Protein AF-W2R2U7-F1 (afdb_monomer_lite)

Organism: Phytophthora nicotianae (strain INRA-310) (NCBI:txid761204)

Structure (mmCIF, N/CA/C/O backbone):
data_AF-W2R2U7-F1
#
_entry.id   AF-W2R2U7-F1
#
loop_
_atom_site.group_PDB
_atom_site.id
_atom_site.type_symbol
_atom_site.label_atom_id
_atom_site.label_alt_id
_atom_site.label_comp_id
_atom_site.label_asym_id
_atom_site.label_entity_id
_atom_site.label_seq_id
_atom_site.pdbx_PDB_ins_code
_atom_site.Cartn_x
_atom_site.Cartn_y
_atom_site.Cartn_z
_atom_site.occupancy
_atom_site.B_iso_or_equiv
_atom_site.auth_seq_id
_atom_site.auth_comp_id
_atom_site.auth_asym_id
_atom_site.auth_atom_id
_atom_site.pdbx_PDB_model_num
ATOM 1 N N . MET A 1 1 ? 2.931 7.858 22.229 1.00 74.19 1 MET A N 1
ATOM 2 C CA . MET A 1 1 ? 1.650 8.012 21.496 1.00 74.19 1 MET A CA 1
ATOM 3 C C . MET A 1 1 ? 0.537 8.216 22.507 1.00 74.19 1 MET A C 1
ATOM 5 O O . MET A 1 1 ? 0.573 7.556 23.534 1.00 74.19 1 MET A O 1
ATOM 9 N N . GLU A 1 2 ? -0.429 9.085 22.225 1.00 79.50 2 GLU A N 1
ATOM 10 C CA . GLU A 1 2 ? -1.639 9.250 23.042 1.00 79.50 2 GLU A CA 1
ATOM 11 C C . GLU A 1 2 ? -2.864 8.769 22.262 1.00 79.50 2 GLU A C 1
ATOM 13 O O . GLU A 1 2 ? -3.040 9.105 21.084 1.00 79.50 2 GLU A O 1
ATOM 18 N N . LEU A 1 3 ? -3.678 7.954 22.927 1.00 80.38 3 LEU A N 1
ATOM 19 C CA . LEU A 1 3 ? -4.969 7.455 22.470 1.00 80.38 3 LEU A CA 1
ATOM 20 C C . LEU A 1 3 ? -6.058 8.127 23.297 1.00 80.38 3 LEU A C 1
ATOM 22 O O . LEU A 1 3 ? -6.222 7.825 24.476 1.00 80.38 3 LEU A O 1
ATOM 26 N N . LEU A 1 4 ? -6.820 9.005 22.660 1.00 82.56 4 LEU A N 1
ATOM 27 C CA . LEU A 1 4 ? -7.992 9.637 23.237 1.00 82.56 4 LEU A CA 1
ATOM 28 C C . LEU A 1 4 ? -9.232 8.831 22.841 1.00 82.56 4 LEU A C 1
ATOM 30 O O . LEU A 1 4 ? -9.598 8.784 21.666 1.00 82.56 4 LEU A O 1
ATOM 34 N N . LEU A 1 5 ? -9.882 8.199 23.815 1.00 82.50 5 LEU A N 1
ATOM 35 C CA . LEU A 1 5 ? -11.218 7.640 23.633 1.00 82.50 5 LEU A CA 1
ATOM 36 C C . LEU A 1 5 ? -12.225 8.751 23.933 1.00 82.50 5 LEU A C 1
ATOM 38 O O . LEU A 1 5 ? -12.281 9.247 25.055 1.00 82.50 5 LEU A O 1
ATOM 42 N N . GLU A 1 6 ? -12.987 9.173 22.927 1.00 82.38 6 GLU A N 1
ATOM 43 C CA . GLU A 1 6 ? -13.818 10.379 23.018 1.00 82.38 6 GLU A CA 1
ATOM 44 C C . GLU A 1 6 ? -15.208 10.073 23.579 1.00 82.38 6 GLU A C 1
ATOM 46 O O . GLU A 1 6 ? -15.639 10.646 24.577 1.00 82.38 6 GLU A O 1
ATOM 51 N N . LYS A 1 7 ? -15.925 9.161 22.919 1.00 83.88 7 LYS A N 1
ATOM 52 C CA . LYS A 1 7 ? -17.319 8.836 23.225 1.00 83.88 7 LYS A CA 1
ATOM 53 C C . LYS A 1 7 ? -17.619 7.391 22.850 1.00 83.88 7 LYS A C 1
ATOM 55 O O . LYS A 1 7 ? -17.045 6.869 21.896 1.00 83.88 7 LYS A O 1
ATOM 60 N N . ALA A 1 8 ? -18.551 6.777 23.572 1.00 82.50 8 ALA A N 1
ATOM 61 C CA . ALA A 1 8 ? -19.131 5.493 23.211 1.00 82.50 8 ALA A CA 1
ATOM 62 C C . ALA A 1 8 ? -20.626 5.616 22.892 1.00 82.50 8 ALA A C 1
ATOM 64 O O . ALA A 1 8 ? -21.354 6.375 23.532 1.00 82.50 8 ALA A O 1
ATOM 65 N N . GLU A 1 9 ? -21.078 4.843 21.913 1.00 82.25 9 GLU A N 1
ATOM 66 C CA . GLU A 1 9 ? -22.479 4.575 21.616 1.00 82.25 9 GLU A CA 1
ATOM 67 C C . GLU A 1 9 ? -22.762 3.104 21.927 1.00 82.25 9 GLU A C 1
ATOM 69 O O . GLU A 1 9 ? -22.050 2.209 21.467 1.00 82.25 9 GLU A O 1
ATOM 74 N N . VAL A 1 10 ? -23.794 2.860 22.733 1.00 79.50 10 VAL A N 1
ATOM 75 C CA . VAL A 1 10 ? -24.221 1.515 23.133 1.00 79.50 10 VAL A CA 1
ATOM 76 C C . VAL A 1 10 ? -25.551 1.216 22.450 1.00 79.50 10 VAL A C 1
ATOM 78 O O . VAL A 1 10 ? -26.534 1.932 22.632 1.00 79.50 10 VAL A O 1
ATOM 81 N N . LEU A 1 11 ? -25.568 0.162 21.642 1.00 79.81 11 LEU A N 1
ATOM 82 C CA . LEU A 1 11 ? -26.710 -0.304 20.868 1.00 79.81 11 LEU A CA 1
ATOM 83 C C . LEU A 1 11 ? -27.154 -1.666 21.399 1.00 79.81 11 LEU A C 1
ATOM 85 O O . LEU A 1 11 ? -26.471 -2.672 21.225 1.00 79.81 11 LEU A O 1
ATOM 89 N N . TRP A 1 12 ? -28.325 -1.705 22.025 1.00 76.12 12 TRP A N 1
ATOM 90 C CA . TRP A 1 12 ? -28.928 -2.937 22.526 1.00 76.12 12 TRP A CA 1
ATOM 91 C C . TRP A 1 12 ? -29.770 -3.593 21.426 1.00 76.12 12 TRP A C 1
ATOM 93 O O . TRP A 1 12 ? -30.814 -3.070 21.037 1.00 76.12 12 TRP A O 1
ATOM 103 N N . LEU A 1 13 ? -29.319 -4.739 20.916 1.00 72.62 13 LEU A N 1
ATOM 104 C CA . LEU A 1 13 ? -30.022 -5.541 19.918 1.00 72.62 13 LEU A CA 1
ATOM 105 C C . LEU A 1 13 ? -30.714 -6.719 20.620 1.00 72.62 13 LEU A C 1
ATOM 107 O O . LEU A 1 13 ? -30.086 -7.550 21.274 1.00 72.62 13 LEU A O 1
ATOM 111 N N . ALA A 1 14 ? -32.040 -6.789 20.507 1.00 69.88 14 ALA A N 1
ATOM 112 C CA . ALA A 1 14 ? -32.833 -7.845 21.130 1.00 69.88 14 ALA A CA 1
ATOM 113 C C . ALA A 1 14 ? -32.915 -9.103 20.250 1.00 69.88 14 ALA A C 1
ATOM 115 O O . ALA A 1 14 ? -33.129 -9.006 19.040 1.00 69.88 14 ALA A O 1
ATOM 116 N N . LYS A 1 15 ? -32.907 -10.285 20.880 1.00 61.03 15 LYS A N 1
ATOM 117 C CA . LYS A 1 15 ? -33.461 -11.524 20.309 1.00 61.03 15 LYS A CA 1
ATOM 118 C C . LYS A 1 15 ? -34.289 -12.271 21.360 1.00 61.03 15 LYS A C 1
ATOM 120 O O . LYS A 1 15 ? -33.727 -12.990 22.183 1.00 61.03 15 LYS A O 1
ATOM 125 N N . PRO A 1 16 ? -35.629 -12.164 21.349 1.00 55.69 16 PRO A N 1
ATOM 126 C CA . PRO A 1 16 ? -36.446 -13.038 22.178 1.00 55.69 16 PRO A CA 1
ATOM 127 C C . PRO A 1 16 ? -36.417 -14.468 21.614 1.00 55.69 16 PRO A C 1
ATOM 129 O O . PRO A 1 16 ? -36.764 -14.701 20.460 1.00 55.69 16 PRO A O 1
ATOM 132 N N . SER A 1 17 ? -36.024 -15.439 22.442 1.00 52.62 17 SER A N 1
ATOM 133 C CA . SER A 1 17 ? -36.019 -16.873 22.093 1.00 52.62 17 SER A CA 1
ATOM 134 C C . SER A 1 17 ? -37.434 -17.480 22.033 1.00 52.62 17 SER A C 1
ATOM 136 O O . SER A 1 17 ? -37.681 -18.433 21.296 1.00 52.62 17 SER A O 1
ATOM 138 N N . LYS A 1 18 ? -38.407 -16.909 22.757 1.00 55.09 18 LYS A N 1
ATOM 139 C CA . LYS A 1 18 ? -39.813 -17.352 22.770 1.00 55.09 18 LYS A CA 1
ATOM 140 C C . LYS A 1 18 ? -40.759 -16.159 22.904 1.00 55.09 18 LYS A C 1
ATOM 142 O O . LYS A 1 18 ? -40.370 -15.125 23.442 1.00 55.09 18 LYS A O 1
ATOM 147 N N . LYS A 1 19 ? -42.012 -16.322 22.449 1.00 48.59 19 LYS A N 1
ATOM 148 C CA . LYS A 1 19 ? -43.117 -15.383 22.718 1.00 48.59 19 LYS A CA 1
ATOM 149 C C . LYS A 1 19 ? -43.266 -15.216 24.235 1.00 48.59 19 LYS A C 1
ATOM 151 O O . LYS A 1 19 ? -43.798 -16.104 24.894 1.00 48.59 19 LYS A O 1
ATOM 156 N N . GLN A 1 20 ? -42.765 -14.111 24.778 1.00 55.59 20 GLN A N 1
ATOM 157 C CA . GLN A 1 20 ? -42.991 -13.720 26.168 1.00 55.59 20 GLN A CA 1
ATOM 158 C C . GLN A 1 20 ? -44.230 -12.818 26.249 1.00 55.59 20 GLN A C 1
ATOM 160 O O . GLN A 1 20 ? -44.492 -12.034 25.340 1.00 55.59 20 GLN A O 1
ATOM 165 N N . VAL A 1 21 ? -44.999 -12.958 27.333 1.00 54.81 21 VAL A N 1
ATOM 166 C CA . VAL A 1 21 ? -46.254 -12.219 27.597 1.00 54.81 21 VAL A CA 1
ATOM 167 C C . VAL A 1 21 ? -45.994 -10.732 27.885 1.00 54.81 21 VAL A C 1
ATOM 169 O O . VAL A 1 21 ? -46.868 -9.896 27.682 1.00 54.81 21 VAL A O 1
ATOM 172 N N . VAL A 1 22 ? -44.772 -10.393 28.303 1.00 57.53 22 VAL A N 1
ATOM 173 C CA . VAL A 1 22 ? -44.305 -9.028 28.558 1.00 57.53 22 VAL A CA 1
ATOM 174 C C . VAL A 1 22 ? -42.977 -8.864 27.829 1.00 57.53 22 VAL A C 1
ATOM 176 O O . VAL A 1 22 ? -42.078 -9.676 28.022 1.00 57.53 22 VAL A O 1
ATOM 179 N N . THR A 1 23 ? -42.842 -7.845 26.979 1.00 57.09 23 THR A N 1
ATOM 180 C CA . THR A 1 23 ? -41.550 -7.498 26.369 1.00 57.09 23 THR A CA 1
ATOM 181 C C . THR A 1 23 ? -40.601 -7.009 27.466 1.00 57.09 23 THR A C 1
ATOM 183 O O . THR A 1 23 ? -40.870 -5.954 28.050 1.00 57.09 23 THR A O 1
ATOM 186 N N . PRO A 1 24 ? -39.512 -7.736 27.771 1.00 60.25 24 PRO A N 1
ATOM 187 C CA . PRO A 1 24 ? -38.535 -7.292 28.754 1.00 60.25 24 PRO A CA 1
ATOM 188 C C . PRO A 1 24 ? -37.910 -5.975 28.278 1.00 60.25 24 PRO A C 1
ATOM 190 O O . PRO A 1 24 ? -37.538 -5.834 27.110 1.00 60.25 24 PRO A O 1
ATOM 193 N N . ARG A 1 25 ? -37.834 -4.984 29.171 1.00 63.31 25 ARG A N 1
ATOM 194 C CA . ARG A 1 25 ? -37.207 -3.692 28.869 1.00 63.31 25 ARG A CA 1
ATOM 195 C C . ARG A 1 25 ? -35.698 -3.903 28.753 1.00 63.31 25 ARG A C 1
ATOM 197 O O . ARG A 1 25 ? -35.116 -4.547 29.623 1.00 63.31 25 ARG A O 1
ATOM 204 N N . ALA A 1 26 ? -35.089 -3.369 27.696 1.00 63.06 26 ALA A N 1
ATOM 205 C CA . ALA A 1 26 ? -33.636 -3.364 27.561 1.00 63.06 26 ALA A CA 1
ATOM 206 C C . ALA A 1 26 ? -32.999 -2.638 28.764 1.00 63.06 26 ALA A C 1
ATOM 208 O O . ALA A 1 26 ? -33.586 -1.649 29.229 1.00 63.06 26 ALA A O 1
ATOM 209 N N . PRO A 1 27 ? -31.843 -3.103 29.267 1.00 67.50 27 PRO A N 1
ATOM 210 C CA . PRO A 1 27 ? -31.082 -2.367 30.276 1.00 67.50 27 PRO A CA 1
ATOM 211 C C . PRO A 1 27 ? -30.720 -0.966 29.762 1.00 67.50 27 PRO A C 1
ATOM 213 O O . PRO A 1 27 ? -30.500 -0.764 28.566 1.00 67.50 27 PRO A O 1
ATOM 216 N N . GLN A 1 28 ? -30.684 0.017 30.664 1.00 70.31 28 GLN A N 1
ATOM 217 C CA . GLN A 1 28 ? -30.382 1.418 30.346 1.00 70.31 28 GLN A CA 1
ATOM 218 C C . GLN A 1 28 ? -28.897 1.762 30.512 1.00 70.31 28 GLN A C 1
ATOM 220 O O . GLN A 1 28 ? -28.538 2.938 30.510 1.00 70.31 28 GLN A O 1
ATOM 225 N N . ALA A 1 29 ? -28.023 0.759 30.636 1.00 71.94 29 ALA A N 1
ATOM 226 C CA . ALA A 1 29 ? -26.583 0.968 30.707 1.00 71.94 29 ALA A CA 1
ATOM 227 C C . ALA A 1 29 ? -26.060 1.744 29.487 1.00 71.94 29 ALA A C 1
ATOM 229 O O . ALA A 1 29 ? -26.009 1.226 28.366 1.00 71.94 29 ALA A O 1
ATOM 230 N N . THR A 1 30 ? -25.639 2.984 29.734 1.00 72.75 30 THR A N 1
ATOM 231 C CA . THR A 1 30 ? -24.984 3.868 28.757 1.00 72.75 30 THR A CA 1
ATOM 232 C C . THR A 1 30 ? -23.588 4.302 29.196 1.00 72.75 30 THR A C 1
ATOM 234 O O . THR A 1 30 ? -22.888 4.950 28.420 1.00 72.75 30 THR A O 1
ATOM 237 N N . GLN A 1 31 ? -23.175 3.986 30.428 1.00 77.38 31 GLN A N 1
ATOM 238 C CA . GLN A 1 31 ? -21.889 4.415 30.965 1.00 77.38 31 GLN A CA 1
ATOM 239 C C . GLN A 1 31 ? -20.820 3.353 30.702 1.00 77.38 31 GLN A C 1
ATOM 241 O O . GLN A 1 31 ? -20.969 2.193 31.083 1.00 77.38 31 GLN A O 1
ATOM 246 N N . LEU A 1 32 ? -19.740 3.767 30.036 1.00 81.44 32 LEU A N 1
ATOM 247 C CA . LEU A 1 32 ? -18.589 2.923 29.733 1.00 81.44 32 LEU A CA 1
ATOM 248 C C . LEU A 1 32 ? -17.361 3.461 30.462 1.00 81.44 32 LEU A C 1
ATOM 250 O O . LEU A 1 32 ? -16.991 4.625 30.291 1.00 81.44 32 LEU A O 1
ATOM 254 N N . THR A 1 33 ? -16.723 2.591 31.232 1.00 82.75 33 THR A N 1
ATOM 255 C CA . THR A 1 33 ? -15.540 2.914 32.026 1.00 82.75 33 THR A CA 1
ATOM 256 C C . THR A 1 33 ? -14.358 2.095 31.525 1.00 82.75 33 THR A C 1
ATOM 258 O O . THR A 1 33 ? -14.482 0.888 31.303 1.00 82.75 33 THR A O 1
ATOM 261 N N . VAL A 1 34 ? -13.211 2.743 31.323 1.00 82.00 34 VAL A N 1
ATOM 262 C CA . VAL A 1 34 ? -12.016 2.113 30.750 1.00 82.00 34 VAL A CA 1
ATOM 263 C C . VAL A 1 34 ? -10.957 1.936 31.830 1.00 82.00 34 VAL A C 1
ATOM 265 O O . VAL A 1 34 ? -10.587 2.888 32.515 1.00 82.00 34 VAL A O 1
ATOM 268 N N . LEU A 1 35 ? -10.457 0.710 31.959 1.00 82.69 35 LEU A N 1
ATOM 269 C CA . LEU A 1 35 ? -9.334 0.353 32.817 1.00 82.69 35 LEU A CA 1
ATOM 270 C C . LEU A 1 35 ? -8.101 0.115 31.942 1.00 82.69 35 LEU A C 1
ATOM 272 O O . LEU A 1 35 ? -8.071 -0.866 31.183 1.00 82.69 35 LEU A O 1
ATOM 276 N N . PRO A 1 36 ? -7.110 1.021 31.994 1.00 73.94 36 PRO A N 1
ATOM 277 C CA . PRO A 1 36 ? -5.893 0.871 31.222 1.00 73.94 36 PRO A CA 1
ATOM 278 C C . PRO A 1 36 ? -4.980 -0.218 31.819 1.00 73.94 36 PRO A C 1
ATOM 280 O O . PRO A 1 36 ? -5.098 -0.545 33.001 1.00 73.94 36 PRO A O 1
ATOM 283 N N . PRO A 1 37 ? -4.033 -0.758 31.030 1.00 64.00 37 PRO A N 1
ATOM 284 C CA . PRO A 1 37 ? -3.240 -1.934 31.409 1.00 64.00 37 PRO A CA 1
ATOM 285 C C . PRO A 1 37 ? -2.394 -1.757 32.679 1.00 64.00 37 PRO A C 1
ATOM 287 O O . PRO A 1 37 ? -2.082 -2.723 33.361 1.00 64.00 37 PRO A O 1
ATOM 290 N N . TYR A 1 38 ? -2.021 -0.516 32.993 1.00 63.09 38 TYR A N 1
ATOM 291 C CA . TYR A 1 38 ? -1.152 -0.142 34.114 1.00 63.09 38 TYR A CA 1
ATOM 292 C C . TYR A 1 38 ? -1.915 0.176 35.413 1.00 63.09 38 TYR A C 1
ATOM 294 O O . TYR A 1 38 ? -1.292 0.460 36.434 1.00 63.09 38 TYR A O 1
ATOM 302 N N . ALA A 1 39 ? -3.252 0.121 35.408 1.00 58.31 39 ALA A N 1
ATOM 303 C CA . ALA A 1 39 ? -4.090 0.441 36.566 1.00 58.31 39 ALA A CA 1
ATOM 304 C C . ALA A 1 39 ? -4.296 -0.750 37.528 1.00 58.31 39 ALA A C 1
ATOM 306 O O . ALA A 1 39 ? -5.343 -0.866 38.156 1.00 58.31 39 ALA A O 1
ATOM 307 N N . GLU A 1 40 ? -3.304 -1.632 37.697 1.00 48.47 40 GLU A N 1
ATOM 308 C CA . GLU A 1 40 ? -3.406 -2.851 38.529 1.00 48.47 40 GLU A CA 1
ATOM 309 C C . GLU A 1 40 ? -3.647 -2.599 40.040 1.00 48.47 40 GLU A C 1
ATOM 311 O O . GLU A 1 40 ? -3.734 -3.552 40.810 1.00 48.47 40 GLU A O 1
ATOM 316 N N . LYS A 1 41 ? -3.765 -1.344 40.506 1.00 46.34 41 LYS A N 1
ATOM 317 C CA . LYS A 1 41 ? -3.958 -1.020 41.937 1.00 46.34 41 LYS A CA 1
ATOM 318 C C . LYS A 1 41 ? -5.119 -0.083 42.279 1.00 46.34 41 LYS A C 1
ATOM 320 O O . LYS A 1 41 ? -5.329 0.171 43.462 1.00 46.34 41 LYS A O 1
ATOM 325 N N . GLN A 1 42 ? -5.880 0.408 41.306 1.00 49.34 42 GLN A N 1
ATOM 326 C CA . GLN A 1 42 ? -7.083 1.202 41.570 1.00 49.34 42 GLN A CA 1
ATOM 327 C C . GLN A 1 42 ? -8.218 0.633 40.720 1.00 49.34 42 GLN A C 1
ATOM 329 O O . GLN A 1 42 ? -8.186 0.720 39.499 1.00 49.34 42 GLN A O 1
ATOM 334 N N . ASP A 1 43 ? -9.227 0.047 41.365 1.00 54.47 43 ASP A N 1
ATOM 335 C CA . ASP A 1 43 ? -10.458 -0.440 40.715 1.00 54.47 43 ASP A CA 1
ATOM 336 C C . ASP A 1 43 ? -11.312 0.703 40.108 1.00 54.47 43 ASP A C 1
ATOM 338 O O . ASP A 1 43 ? -12.380 0.466 39.535 1.00 54.47 43 ASP A O 1
ATOM 342 N N . GLU A 1 44 ? -10.828 1.945 40.206 1.00 62.44 44 GLU A N 1
ATOM 343 C CA . GLU A 1 44 ? -11.392 3.153 39.615 1.00 62.44 44 GLU A CA 1
ATOM 344 C C . GLU A 1 44 ? -11.030 3.237 38.125 1.00 62.44 44 GLU A C 1
ATOM 346 O O . GLU A 1 44 ? -9.964 3.703 37.726 1.00 62.44 44 GLU A O 1
ATOM 351 N N . GLY A 1 45 ? -11.933 2.760 37.266 1.00 67.62 45 GLY A N 1
ATOM 352 C CA . GLY A 1 45 ? -11.838 3.027 35.832 1.00 67.62 45 GLY A CA 1
ATOM 353 C C . GLY A 1 45 ? -12.128 4.500 35.515 1.00 67.62 45 GLY A C 1
ATOM 354 O O . GLY A 1 45 ? -12.919 5.148 36.200 1.00 67.62 45 GLY A O 1
ATOM 355 N N . ALA A 1 46 ? -11.570 5.013 34.416 1.00 78.75 46 ALA A N 1
ATOM 356 C CA . ALA A 1 46 ? -11.874 6.362 33.937 1.00 78.75 46 ALA A CA 1
ATOM 357 C C . ALA A 1 46 ? -13.131 6.363 33.038 1.00 78.75 46 ALA A C 1
ATOM 359 O O . ALA A 1 46 ? -13.200 5.554 32.101 1.00 78.75 46 ALA A O 1
ATOM 360 N N . PRO A 1 47 ? -14.123 7.247 33.274 1.00 81.69 47 PRO A N 1
ATOM 361 C CA . PRO A 1 47 ? -15.228 7.442 32.340 1.00 81.69 47 PRO A CA 1
ATOM 362 C C . PRO A 1 47 ? -14.728 8.097 31.046 1.00 81.69 47 PRO A C 1
ATOM 364 O O . PRO A 1 47 ? -13.692 8.760 31.026 1.00 81.69 47 PRO A O 1
ATOM 367 N N . LEU A 1 48 ? -15.476 7.929 29.957 1.00 79.56 48 LEU A N 1
ATOM 368 C CA . LEU A 1 48 ? -15.190 8.634 28.707 1.00 79.56 48 LEU A CA 1
ATOM 369 C C . LEU A 1 48 ? -15.568 10.127 28.810 1.00 79.56 48 LEU A C 1
ATOM 371 O O . LEU A 1 48 ? -16.638 10.430 29.346 1.00 79.56 48 LEU A O 1
ATOM 375 N N . PRO A 1 49 ? -14.756 11.056 28.266 1.00 83.50 49 PRO A N 1
ATOM 376 C CA . PRO A 1 49 ? -13.527 10.820 27.504 1.00 83.50 49 PRO A CA 1
ATOM 377 C C . PRO A 1 49 ? -12.314 10.483 28.389 1.00 83.50 49 PRO A C 1
ATOM 379 O O . PRO A 1 49 ? -12.116 11.097 29.435 1.00 83.50 49 PRO A O 1
ATOM 382 N N . CYS A 1 50 ? -11.455 9.561 27.941 1.00 81.44 50 CYS A N 1
ATOM 383 C CA . CYS A 1 50 ? -10.223 9.201 28.655 1.00 81.44 50 CYS A CA 1
ATOM 384 C C . CYS A 1 50 ? -9.008 9.106 27.718 1.00 81.44 50 CYS A C 1
ATOM 386 O O . CYS A 1 50 ? -9.141 8.811 26.528 1.00 81.44 50 CYS A O 1
ATOM 388 N N . ASN A 1 51 ? -7.816 9.385 28.255 1.00 81.94 51 ASN A N 1
ATOM 389 C CA . ASN A 1 51 ? -6.557 9.366 27.509 1.00 81.94 51 ASN A CA 1
ATOM 390 C C . ASN A 1 51 ? -5.656 8.225 27.998 1.00 81.94 51 ASN A C 1
ATOM 392 O O . ASN A 1 51 ? -5.456 8.051 29.199 1.00 81.94 51 ASN A O 1
ATOM 396 N N . ILE A 1 52 ? -5.100 7.473 27.057 1.00 79.94 52 ILE A N 1
ATOM 397 C CA . ILE A 1 52 ? -4.169 6.372 27.284 1.00 79.94 52 ILE A CA 1
ATOM 398 C C . ILE A 1 52 ? -2.826 6.767 26.661 1.00 79.94 52 ILE A C 1
ATOM 400 O O . ILE A 1 52 ? -2.704 6.883 25.438 1.00 79.94 52 ILE A O 1
ATOM 404 N N . SER A 1 53 ? -1.807 6.975 27.497 1.00 72.94 53 SER A N 1
ATOM 405 C CA . SER A 1 53 ? -0.452 7.306 27.053 1.00 72.94 53 SER A CA 1
ATOM 406 C C . SER A 1 53 ? 0.404 6.045 26.892 1.00 72.94 53 SER A C 1
ATOM 408 O O . SER A 1 53 ? 0.412 5.141 27.724 1.00 72.94 53 SER A O 1
ATOM 410 N N . ILE A 1 54 ? 1.131 5.961 25.781 1.00 71.25 54 ILE A N 1
ATOM 411 C CA . ILE A 1 54 ? 2.064 4.870 25.479 1.00 71.25 54 ILE A CA 1
ATOM 412 C C . ILE A 1 54 ? 3.462 5.477 25.340 1.00 71.25 54 ILE A C 1
ATOM 414 O O . ILE A 1 54 ? 3.707 6.226 24.383 1.00 71.25 54 ILE A O 1
ATOM 418 N N . SER A 1 55 ? 4.354 5.172 26.290 1.00 61.22 55 SER A N 1
ATOM 419 C CA . SER A 1 55 ? 5.755 5.619 26.278 1.00 61.22 55 SER A CA 1
ATOM 420 C C . SER A 1 55 ? 6.583 4.856 25.236 1.00 61.22 55 SER A C 1
ATOM 422 O O . SER A 1 55 ? 6.323 3.690 24.938 1.00 61.22 55 SER A O 1
ATOM 424 N N . ALA A 1 56 ? 7.592 5.520 24.663 1.00 56.66 56 ALA A N 1
ATOM 425 C CA . ALA A 1 56 ? 8.489 4.941 23.660 1.00 56.66 56 ALA A CA 1
ATOM 426 C C . ALA A 1 56 ? 9.494 3.935 24.257 1.00 56.66 56 ALA A C 1
ATOM 428 O O . ALA A 1 56 ? 9.931 3.015 23.567 1.00 56.66 56 ALA A O 1
ATOM 429 N N . GLU A 1 57 ? 9.833 4.084 25.539 1.00 53.06 57 GLU A N 1
ATOM 430 C CA . GLU A 1 57 ? 10.843 3.279 26.245 1.00 53.06 57 GLU A CA 1
ATOM 431 C C . GLU A 1 57 ? 10.356 1.852 26.556 1.00 53.06 57 GLU A C 1
ATOM 433 O O . GLU A 1 57 ? 11.150 0.920 26.657 1.00 53.06 57 GLU A O 1
ATOM 438 N N . GLU A 1 58 ? 9.041 1.642 26.628 1.00 53.47 58 GLU A N 1
ATOM 439 C CA . GLU A 1 58 ? 8.434 0.344 26.951 1.00 53.47 58 GLU A CA 1
ATOM 440 C C . GLU A 1 58 ? 8.223 -0.552 25.716 1.00 53.47 58 GLU A C 1
ATOM 442 O O . GLU A 1 58 ? 7.965 -1.748 25.854 1.00 53.47 58 GLU A O 1
ATOM 447 N N . LEU A 1 59 ? 8.403 -0.016 24.500 1.00 49.53 59 LEU A N 1
ATOM 448 C CA . LEU A 1 59 ? 8.326 -0.771 23.240 1.00 49.53 59 LEU A CA 1
ATOM 449 C C . LEU A 1 59 ? 9.607 -1.548 22.885 1.00 49.53 59 LEU A C 1
ATOM 451 O O . LEU A 1 59 ? 9.595 -2.322 21.928 1.00 49.53 59 LEU A O 1
ATOM 455 N N . THR A 1 60 ? 10.707 -1.354 23.619 1.00 45.44 60 THR A N 1
ATOM 456 C CA . THR A 1 60 ? 12.041 -1.869 23.248 1.00 45.44 60 THR A CA 1
ATOM 457 C C . THR A 1 60 ? 12.585 -2.955 24.180 1.00 45.44 60 THR A C 1
ATOM 459 O O . THR A 1 60 ? 13.650 -3.521 23.910 1.00 45.44 60 THR A O 1
ATOM 462 N N . THR A 1 61 ? 11.881 -3.311 25.261 1.00 44.28 61 THR A N 1
ATOM 463 C CA . THR A 1 61 ? 12.401 -4.308 26.210 1.00 44.28 61 THR A CA 1
ATOM 464 C C . THR A 1 61 ? 12.239 -5.735 25.679 1.00 44.28 61 THR A C 1
ATOM 466 O O . THR A 1 61 ? 11.160 -6.316 25.681 1.00 44.28 61 THR A O 1
ATOM 469 N N . LYS A 1 62 ? 13.369 -6.329 25.269 1.00 46.06 62 LYS A N 1
ATOM 470 C CA . LYS A 1 62 ? 13.541 -7.690 24.715 1.00 46.06 62 LYS A CA 1
ATOM 471 C C . LYS A 1 62 ? 12.953 -8.862 25.534 1.00 46.06 62 LYS A C 1
ATOM 473 O O . LYS A 1 62 ? 13.081 -9.992 25.087 1.00 46.06 62 LYS A O 1
ATOM 478 N N . ASN A 1 63 ? 12.338 -8.630 26.697 1.00 48.47 63 ASN A N 1
ATOM 479 C CA . ASN A 1 63 ? 11.842 -9.681 27.600 1.00 48.47 63 ASN A CA 1
ATOM 480 C C . ASN A 1 63 ? 10.517 -9.355 28.328 1.00 48.47 63 ASN A C 1
ATOM 482 O O . ASN A 1 63 ? 10.136 -10.091 29.235 1.00 48.47 63 ASN A O 1
ATOM 486 N N . LYS A 1 64 ? 9.789 -8.289 27.962 1.00 51.38 64 LYS A N 1
ATOM 487 C CA . LYS A 1 64 ? 8.447 -8.006 28.505 1.00 51.38 64 LYS A CA 1
ATOM 488 C C . LYS A 1 64 ? 7.435 -7.950 27.363 1.00 51.38 64 LYS A C 1
ATOM 490 O O . LYS A 1 64 ? 7.742 -7.448 26.287 1.00 51.38 64 LYS A O 1
ATOM 495 N N . VAL A 1 65 ? 6.248 -8.515 27.587 1.00 57.84 65 VAL A N 1
ATOM 496 C CA . VAL A 1 65 ? 5.120 -8.477 26.643 1.00 57.84 65 VAL A CA 1
ATOM 497 C C . VAL A 1 65 ? 4.913 -7.029 26.199 1.00 57.84 65 VAL A C 1
ATOM 499 O O . VAL A 1 65 ? 4.792 -6.150 27.052 1.00 57.84 65 VAL A O 1
ATOM 502 N N . SER A 1 66 ? 4.915 -6.779 24.884 1.00 64.06 66 SER A N 1
ATOM 503 C CA . SER A 1 66 ? 4.693 -5.441 24.327 1.00 64.06 66 SER A CA 1
ATOM 504 C C . SER A 1 66 ? 3.434 -4.828 24.945 1.00 64.06 66 SER A C 1
ATOM 506 O O . SER A 1 66 ? 2.412 -5.507 25.024 1.00 64.06 66 SER A O 1
ATOM 508 N N . LEU A 1 67 ? 3.464 -3.551 25.346 1.00 67.31 67 LEU A N 1
ATOM 509 C CA . LEU A 1 67 ? 2.271 -2.851 25.858 1.00 67.31 67 LEU A CA 1
ATOM 510 C C . LEU A 1 67 ? 1.071 -2.953 24.908 1.00 67.31 67 LEU A C 1
ATOM 512 O O . LEU A 1 67 ? -0.077 -2.983 25.335 1.00 67.31 67 LEU A O 1
ATOM 516 N N . LEU A 1 68 ? 1.341 -3.046 23.606 1.00 69.56 68 LEU A N 1
ATOM 517 C CA . LEU A 1 68 ? 0.332 -3.225 22.566 1.00 69.56 68 LEU A CA 1
ATOM 518 C C . LEU A 1 68 ? -0.411 -4.566 22.667 1.00 69.56 68 LEU A C 1
ATOM 520 O O . LEU A 1 68 ? -1.562 -4.668 22.238 1.00 69.56 68 LEU A O 1
ATOM 524 N N . ASP A 1 69 ? 0.235 -5.583 23.229 1.00 74.69 69 ASP A N 1
ATOM 525 C CA . ASP A 1 69 ? -0.329 -6.915 23.428 1.00 74.69 69 ASP A CA 1
ATOM 526 C C . ASP A 1 69 ? -0.998 -7.081 24.805 1.00 74.69 69 ASP A C 1
ATOM 528 O O . ASP A 1 69 ? -1.590 -8.131 25.064 1.00 74.69 69 ASP A O 1
ATOM 532 N N . GLN A 1 70 ? -0.962 -6.055 25.663 1.00 78.50 70 GLN A N 1
ATOM 533 C CA . GLN A 1 70 ? -1.706 -6.030 26.923 1.00 78.50 70 GLN A CA 1
ATOM 534 C C . GLN A 1 70 ? -3.187 -5.707 26.695 1.00 78.50 70 GLN A C 1
ATOM 536 O O . GLN A 1 70 ? -3.561 -5.067 25.708 1.00 78.50 70 GLN A O 1
ATOM 541 N N . TYR A 1 71 ? -4.041 -6.161 27.614 1.00 82.38 71 TYR A N 1
ATOM 542 C CA . TYR A 1 71 ? -5.487 -5.984 27.518 1.00 82.38 71 TYR A CA 1
ATOM 543 C C . TYR A 1 71 ? -5.951 -4.696 28.206 1.00 82.38 71 TYR A C 1
ATOM 545 O O . TYR A 1 71 ? -5.583 -4.409 29.340 1.00 82.38 71 TYR A O 1
ATOM 553 N N . VAL A 1 72 ? -6.806 -3.951 27.514 1.00 84.50 72 VAL A N 1
ATOM 554 C CA . VAL A 1 72 ? -7.631 -2.864 28.038 1.00 84.50 72 VAL A CA 1
ATOM 555 C C . VAL A 1 72 ? -8.996 -3.440 28.377 1.00 84.50 72 VAL A C 1
ATOM 557 O O . VAL A 1 72 ? -9.596 -4.140 27.553 1.00 84.50 72 VAL A O 1
ATOM 560 N N . THR A 1 73 ? -9.490 -3.138 29.575 1.00 86.31 73 THR A N 1
ATOM 561 C CA . THR A 1 73 ? -10.782 -3.641 30.048 1.00 86.31 73 THR A CA 1
ATOM 562 C C . THR A 1 73 ? -11.832 -2.535 30.010 1.00 86.31 73 THR A C 1
ATOM 564 O O . THR A 1 73 ? -11.632 -1.451 30.548 1.00 86.31 73 THR A O 1
ATOM 567 N N . PHE A 1 74 ? -12.966 -2.820 29.382 1.00 86.50 74 PHE A N 1
ATOM 568 C CA . PHE A 1 74 ? -14.132 -1.958 29.262 1.00 86.50 74 PHE A CA 1
ATOM 569 C C . PHE A 1 74 ? -15.238 -2.502 30.171 1.00 86.50 74 PHE A C 1
ATOM 571 O O . PHE A 1 74 ? -15.733 -3.608 29.948 1.00 86.50 74 PHE A O 1
ATOM 578 N N . LYS A 1 75 ? -15.612 -1.737 31.198 1.00 86.12 75 LYS A N 1
ATOM 579 C CA . LYS A 1 75 ? -16.726 -2.041 32.107 1.00 86.12 75 LYS A CA 1
ATOM 580 C C . LYS A 1 75 ? -17.956 -1.243 31.656 1.00 86.12 75 LYS A C 1
ATOM 582 O O . LYS A 1 75 ? -17.884 -0.022 31.534 1.00 86.12 75 LYS A O 1
ATOM 587 N N . LEU A 1 76 ? -19.060 -1.931 31.381 1.00 85.25 76 LEU A N 1
ATOM 588 C CA . LEU A 1 76 ? -20.359 -1.342 31.050 1.00 85.25 76 LEU A CA 1
ATOM 589 C C . LEU A 1 76 ? -21.221 -1.303 32.315 1.00 85.25 76 LEU A C 1
ATOM 591 O O . LEU A 1 76 ? -21.442 -2.347 32.932 1.00 85.25 76 LEU A O 1
ATOM 595 N N . LEU A 1 77 ? -21.696 -0.116 32.682 1.00 83.00 77 LEU A N 1
ATOM 596 C CA . LEU A 1 77 ? -22.400 0.141 33.939 1.00 83.00 77 LEU A CA 1
ATOM 597 C C . LEU A 1 77 ? -23.833 0.647 33.699 1.00 83.00 77 LEU A C 1
ATOM 599 O O . LEU A 1 77 ? -24.074 1.469 32.808 1.00 83.00 77 LEU A O 1
ATOM 603 N N . GLU A 1 78 ? -24.770 0.182 34.529 1.00 81.94 78 GLU A N 1
ATOM 604 C CA . GLU A 1 78 ? -26.120 0.738 34.706 1.00 81.94 78 GLU A CA 1
ATOM 605 C C . GLU A 1 78 ? -26.185 1.393 36.094 1.00 81.94 78 GLU A C 1
ATOM 607 O O . GLU A 1 78 ? -26.426 0.733 37.101 1.00 81.94 78 GLU A O 1
ATOM 612 N N . GLY A 1 79 ? -25.890 2.694 36.178 1.00 79.06 79 GLY A N 1
ATOM 613 C CA . GLY A 1 79 ? -25.653 3.341 37.474 1.00 79.06 79 GLY A CA 1
ATOM 614 C C . GLY A 1 79 ? -24.357 2.826 38.108 1.00 79.06 79 GLY A C 1
ATOM 615 O O . GLY A 1 79 ? -23.293 2.973 37.513 1.00 79.06 79 GLY A O 1
ATOM 616 N N . GLU A 1 80 ? -24.442 2.209 39.291 1.00 76.00 80 GLU A N 1
ATOM 617 C CA . GLU A 1 80 ? -23.299 1.563 39.967 1.00 76.00 80 GLU A CA 1
ATOM 618 C C . GLU A 1 80 ? -23.205 0.051 39.689 1.00 76.00 80 GLU A C 1
ATOM 620 O O . GLU A 1 80 ? -22.227 -0.595 40.065 1.00 76.00 80 GLU A O 1
ATOM 625 N N . GLU A 1 81 ? -24.204 -0.532 39.017 1.00 78.38 81 GLU A N 1
ATOM 626 C CA . GLU A 1 81 ? -24.256 -1.970 38.766 1.00 78.38 81 GLU A CA 1
ATOM 627 C C . GLU A 1 81 ? -23.460 -2.343 37.507 1.00 78.38 81 GLU A C 1
ATOM 629 O O . GLU A 1 81 ? -23.640 -1.772 36.426 1.00 78.38 81 GLU A O 1
ATOM 634 N N . LEU A 1 82 ? -22.569 -3.329 37.642 1.00 81.81 82 LEU A N 1
ATOM 635 C CA . LEU A 1 82 ? -21.791 -3.863 36.530 1.00 81.81 82 LEU A CA 1
ATOM 636 C C . LEU A 1 82 ? -22.657 -4.769 35.660 1.00 81.81 82 LEU A C 1
ATOM 638 O O . LEU A 1 82 ? -23.016 -5.873 36.058 1.00 81.81 82 LEU A O 1
ATOM 642 N N . VAL A 1 83 ? -22.919 -4.323 34.435 1.00 81.69 83 VAL A N 1
ATOM 643 C CA . VAL A 1 83 ? -23.721 -5.074 33.466 1.00 81.69 83 VAL A CA 1
ATOM 644 C C . VAL A 1 83 ? -22.856 -6.038 32.664 1.00 81.69 83 VAL A C 1
ATOM 646 O O . VAL A 1 83 ? -23.244 -7.183 32.441 1.00 81.69 83 VAL A O 1
ATOM 649 N N . ALA A 1 84 ? -21.683 -5.591 32.207 1.00 83.06 84 ALA A N 1
ATOM 650 C CA . ALA A 1 84 ? -20.775 -6.445 31.451 1.00 83.06 84 ALA A CA 1
ATOM 651 C C . ALA A 1 84 ? -19.330 -5.939 31.461 1.00 83.06 84 ALA A C 1
ATOM 653 O O . ALA A 1 84 ? -19.075 -4.741 31.566 1.00 83.06 84 ALA A O 1
ATOM 654 N N . THR A 1 85 ? -18.391 -6.860 31.248 1.00 85.62 85 THR A N 1
ATOM 655 C CA . THR A 1 85 ? -16.960 -6.564 31.128 1.00 85.62 85 THR A CA 1
ATOM 656 C C . THR A 1 85 ? -16.426 -7.125 29.818 1.00 85.62 85 THR A C 1
ATOM 658 O O . THR A 1 85 ? -16.707 -8.272 29.470 1.00 85.62 85 THR A O 1
ATOM 661 N N . HIS A 1 86 ? -15.634 -6.333 29.099 1.00 86.06 86 HIS A N 1
ATOM 662 C CA . HIS A 1 86 ? -14.972 -6.748 27.866 1.00 86.06 86 HIS A CA 1
ATOM 663 C C . HIS A 1 86 ? -13.484 -6.428 27.913 1.00 86.06 86 HIS A C 1
ATOM 665 O O . HIS A 1 86 ? -13.113 -5.330 28.307 1.00 86.06 86 HIS A O 1
ATOM 671 N N . ALA A 1 87 ? -12.633 -7.348 27.466 1.00 85.81 87 ALA A N 1
ATOM 672 C CA . ALA A 1 87 ? -11.195 -7.126 27.380 1.00 85.81 87 ALA A CA 1
ATOM 673 C C . ALA A 1 87 ? -10.736 -7.204 25.921 1.00 85.81 87 ALA A C 1
ATOM 675 O O . ALA A 1 87 ? -11.035 -8.164 25.210 1.00 85.81 87 ALA A O 1
ATOM 676 N N . ARG A 1 88 ? -9.977 -6.200 25.482 1.00 84.50 88 ARG A N 1
ATOM 677 C CA . ARG A 1 88 ? -9.403 -6.099 24.133 1.00 84.50 88 ARG A CA 1
ATOM 678 C C . ARG A 1 88 ? -7.929 -5.784 24.228 1.00 84.50 88 ARG A C 1
ATOM 680 O O . ARG A 1 88 ? -7.527 -5.033 25.106 1.00 84.50 88 ARG A O 1
ATOM 687 N N . LYS A 1 89 ? -7.117 -6.306 23.313 1.00 83.94 89 LYS A N 1
ATOM 688 C CA . LYS A 1 89 ? -5.712 -5.896 23.253 1.00 83.94 89 LYS A CA 1
ATOM 689 C C . LYS A 1 89 ? -5.622 -4.421 22.880 1.00 83.94 89 LYS A C 1
ATOM 691 O O . LYS A 1 89 ? -6.356 -3.971 22.003 1.00 83.94 89 LYS A O 1
ATOM 696 N N . LEU A 1 90 ? -4.689 -3.690 23.482 1.00 77.81 90 LEU A N 1
ATOM 697 C CA . LEU A 1 90 ? -4.495 -2.267 23.207 1.00 77.81 90 LEU A CA 1
ATOM 698 C C . LEU A 1 90 ? -4.258 -2.003 21.712 1.00 77.81 90 LEU A C 1
ATOM 700 O O . LEU A 1 90 ? -4.778 -1.031 21.175 1.00 77.81 90 LEU A O 1
ATOM 704 N N . ARG A 1 91 ? -3.560 -2.906 21.012 1.00 75.88 91 ARG A N 1
ATOM 705 C CA . ARG A 1 91 ? -3.362 -2.835 19.555 1.00 75.88 91 ARG A CA 1
ATOM 706 C C . ARG A 1 91 ? -4.650 -2.846 18.729 1.00 75.88 91 ARG A C 1
ATOM 708 O O . ARG A 1 91 ? -4.670 -2.236 17.667 1.00 75.88 91 ARG A O 1
ATOM 715 N N . ASP A 1 92 ? -5.701 -3.512 19.205 1.00 79.50 92 ASP A N 1
ATOM 716 C CA . ASP A 1 92 ? -6.994 -3.583 18.512 1.00 79.50 92 ASP A CA 1
ATOM 717 C C . ASP A 1 92 ? -7.790 -2.284 18.690 1.00 79.50 92 ASP A C 1
ATOM 719 O O . ASP A 1 92 ? -8.717 -2.008 17.931 1.00 79.50 92 ASP A O 1
ATOM 723 N N . CYS A 1 93 ? -7.427 -1.485 19.696 1.00 79.38 93 CYS A N 1
ATOM 724 C CA . CYS A 1 93 ? -8.035 -0.194 19.980 1.00 79.38 93 CYS A CA 1
ATOM 725 C C . CYS A 1 93 ? -7.402 0.949 19.172 1.00 79.38 93 CYS A C 1
ATOM 727 O O . CYS A 1 93 ? -7.916 2.067 19.173 1.00 79.38 93 CYS A O 1
ATOM 729 N N . ILE A 1 94 ? -6.279 0.691 18.496 1.00 78.50 94 ILE A N 1
ATOM 730 C CA . ILE A 1 94 ? -5.552 1.694 17.724 1.00 78.50 94 ILE A CA 1
ATOM 731 C C . ILE A 1 94 ? -6.224 1.856 16.359 1.00 78.50 94 ILE A C 1
ATOM 733 O O . ILE A 1 94 ? -6.235 0.908 15.568 1.00 78.50 94 ILE A O 1
ATOM 737 N N . PRO A 1 95 ? -6.751 3.049 16.027 1.00 77.19 95 PRO A N 1
ATOM 738 C CA . PRO A 1 95 ? -7.331 3.269 14.715 1.00 77.19 95 PRO A CA 1
ATOM 739 C C . PRO A 1 95 ? -6.261 3.138 13.625 1.00 77.19 95 PRO A C 1
ATOM 741 O O . PRO A 1 95 ? -5.086 3.464 13.826 1.00 77.19 95 PRO A O 1
ATOM 744 N N . VAL A 1 96 ? -6.690 2.684 12.444 1.00 73.62 96 VAL A N 1
ATOM 745 C CA . VAL A 1 96 ? -5.828 2.596 11.253 1.00 73.62 96 VAL A CA 1
ATOM 746 C C . VAL A 1 96 ? -5.269 3.972 10.881 1.00 73.62 96 VAL A C 1
ATOM 748 O O . VAL A 1 96 ? -4.116 4.079 10.468 1.00 73.62 96 VAL A O 1
ATOM 751 N N . LEU A 1 97 ? -6.096 5.010 11.037 1.00 79.25 97 LEU A N 1
ATOM 752 C CA . LEU A 1 97 ? -5.771 6.408 10.771 1.00 79.25 97 LEU A CA 1
ATOM 753 C C . LEU A 1 97 ? -5.648 7.214 12.078 1.00 79.25 97 LEU A C 1
ATOM 755 O O . LEU A 1 97 ? -5.586 6.650 13.169 1.00 79.25 97 LEU A O 1
ATOM 759 N N . THR A 1 98 ? -5.605 8.545 11.981 1.00 78.19 98 THR A N 1
ATOM 760 C CA . THR A 1 98 ? -5.618 9.440 13.150 1.00 78.19 98 THR A CA 1
ATOM 761 C C . THR A 1 98 ? -6.912 9.331 13.952 1.00 78.19 98 THR A C 1
ATOM 763 O O . THR A 1 98 ? -6.883 9.495 15.167 1.00 78.19 98 THR A O 1
ATOM 766 N N . GLU A 1 99 ? -8.017 9.020 13.279 1.00 83.56 99 GLU A N 1
ATOM 767 C CA . GLU A 1 99 ? -9.355 8.864 13.844 1.00 83.56 99 GLU A CA 1
ATOM 768 C C . GLU A 1 99 ? -9.949 7.525 13.391 1.00 83.56 99 GLU A C 1
ATOM 770 O O . GLU A 1 99 ? -9.660 7.033 12.293 1.00 83.56 99 GLU A O 1
ATOM 775 N N . GLY A 1 100 ? -10.783 6.924 14.233 1.00 83.19 100 GLY A N 1
ATOM 776 C CA . GLY A 1 100 ? -11.497 5.699 13.906 1.00 83.19 100 GLY A CA 1
ATOM 777 C C . GLY A 1 100 ? -12.533 5.331 14.956 1.00 83.19 100 GLY A C 1
ATOM 778 O O . GLY A 1 100 ? -12.825 6.097 15.871 1.00 83.19 100 GLY A O 1
ATOM 779 N N . SER A 1 101 ? -13.102 4.140 14.804 1.00 84.12 101 SER A N 1
ATOM 780 C CA . SER A 1 101 ? -14.019 3.579 15.788 1.00 84.12 101 SER A CA 1
ATOM 781 C C . SER A 1 101 ? -13.707 2.112 16.042 1.00 84.12 101 SER A C 1
ATOM 783 O O . SER A 1 101 ? -13.303 1.380 15.137 1.00 84.12 101 SER A O 1
ATOM 785 N N . ILE A 1 102 ? -13.891 1.700 17.291 1.00 85.69 102 ILE A N 1
ATOM 786 C CA . ILE A 1 102 ? -13.834 0.308 17.719 1.00 85.69 102 ILE A CA 1
ATOM 787 C C . ILE A 1 102 ? -15.275 -0.169 17.829 1.00 85.69 102 ILE A C 1
ATOM 789 O O . ILE A 1 102 ? -16.076 0.454 18.524 1.00 85.69 102 ILE A O 1
ATOM 793 N N . HIS A 1 103 ? -15.596 -1.269 17.157 1.00 88.19 103 HIS A N 1
ATOM 794 C CA . HIS A 1 103 ? -16.905 -1.900 17.247 1.00 88.19 103 HIS A CA 1
ATOM 795 C C . HIS A 1 103 ? -16.768 -3.350 17.695 1.00 88.19 103 HIS A C 1
ATOM 797 O O . HIS A 1 103 ? -15.950 -4.104 17.160 1.00 88.19 103 HIS A O 1
ATOM 803 N N . TRP A 1 104 ? -17.597 -3.754 18.650 1.00 86.94 104 TRP A N 1
ATOM 804 C CA . TRP A 1 104 ? -17.785 -5.159 18.979 1.00 86.94 104 TRP A CA 1
ATOM 805 C C . TRP A 1 104 ? -19.224 -5.429 19.393 1.00 86.94 104 TRP A C 1
ATOM 807 O O . TRP A 1 104 ? -19.970 -4.520 19.755 1.00 86.94 104 TRP A O 1
ATOM 817 N N . THR A 1 105 ? -19.598 -6.703 19.331 1.00 85.69 105 THR A N 1
ATOM 818 C CA . THR A 1 105 ? -20.883 -7.197 19.815 1.00 85.69 105 THR A CA 1
ATOM 819 C C . THR A 1 105 ? -20.627 -8.272 20.859 1.00 85.69 105 THR A C 1
ATOM 821 O O . THR A 1 105 ? -19.744 -9.110 20.665 1.00 85.69 105 THR A O 1
ATOM 824 N N . GLN A 1 106 ? -21.369 -8.255 21.961 1.00 85.25 106 GLN A N 1
ATOM 825 C CA . GLN A 1 106 ? -21.253 -9.269 23.006 1.00 85.25 106 GLN A CA 1
ATOM 826 C C . GLN A 1 106 ? -22.624 -9.651 23.574 1.00 85.25 106 GLN A C 1
ATOM 828 O O . GLN A 1 106 ? -23.462 -8.767 23.759 1.00 85.25 106 GLN A O 1
ATOM 833 N N . PRO A 1 107 ? -22.854 -10.937 23.882 1.00 83.38 107 PRO A N 1
ATOM 834 C CA . PRO A 1 107 ? -24.064 -11.362 24.562 1.00 83.38 107 PRO A CA 1
ATOM 835 C C . PRO A 1 107 ? -23.995 -10.979 26.046 1.00 83.38 107 PRO A C 1
ATOM 837 O O . PRO A 1 107 ? -22.988 -11.213 26.714 1.00 83.38 107 PRO A O 1
ATOM 840 N N . VAL A 1 108 ? -25.077 -10.415 26.571 1.00 81.94 108 VAL A N 1
ATOM 841 C CA . VAL A 1 108 ? -25.234 -10.039 27.978 1.00 81.94 108 VAL A CA 1
ATOM 842 C C . VAL A 1 108 ? -26.527 -10.645 28.499 1.00 81.94 108 VAL A C 1
ATOM 844 O O . VAL A 1 108 ? -27.595 -10.468 27.910 1.00 81.94 108 VAL A O 1
ATOM 847 N N . LEU A 1 109 ? -26.429 -11.375 29.608 1.00 78.81 109 LEU A N 1
ATOM 848 C CA . LEU A 1 109 ? -27.590 -11.898 30.313 1.00 78.81 109 LEU A CA 1
ATOM 849 C C . LEU A 1 109 ? -28.082 -10.835 31.294 1.00 78.81 109 LEU A C 1
ATOM 851 O O . LEU A 1 109 ? -27.377 -10.488 32.236 1.00 78.81 109 LEU A O 1
ATOM 855 N N . HIS A 1 110 ? -29.292 -10.331 31.080 1.00 74.12 110 HIS A N 1
ATOM 856 C CA . HIS A 1 110 ? -29.922 -9.374 31.981 1.00 74.12 110 HIS A CA 1
ATOM 857 C C . HIS A 1 110 ? -31.371 -9.795 32.225 1.00 74.12 110 HIS A C 1
ATOM 859 O O . HIS A 1 110 ? -32.141 -9.931 31.272 1.00 74.12 110 HIS A O 1
ATOM 865 N N . LYS A 1 111 ? -31.736 -10.012 33.497 1.00 73.75 111 LYS A N 1
ATOM 866 C CA . LYS A 1 111 ? -33.081 -10.453 33.925 1.00 73.75 111 LYS A CA 1
ATOM 867 C C . LYS A 1 111 ? -33.588 -11.669 33.130 1.00 73.75 111 LYS A C 1
ATOM 869 O O . LYS A 1 111 ? -34.668 -11.628 32.549 1.00 73.75 111 LYS A O 1
ATOM 874 N N . ASP A 1 112 ? -32.764 -12.718 33.059 1.00 73.94 112 ASP A N 1
ATOM 875 C CA . ASP A 1 1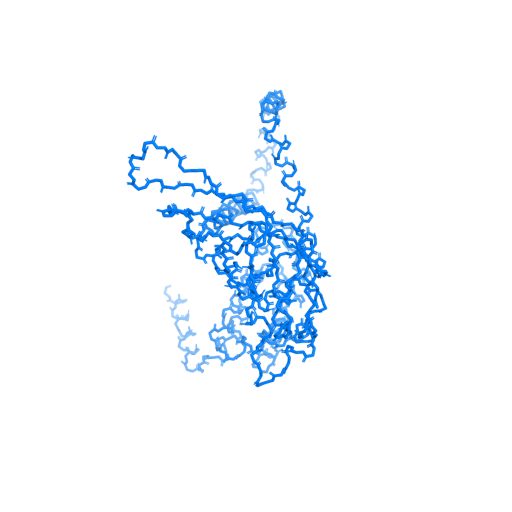12 ? -33.045 -13.994 32.370 1.00 73.94 112 ASP A CA 1
ATOM 876 C C . ASP A 1 112 ? -33.277 -13.899 30.849 1.00 73.94 112 ASP A C 1
ATOM 878 O O . ASP A 1 112 ? -33.765 -14.837 30.212 1.00 73.94 112 ASP A O 1
ATOM 882 N N . VAL A 1 113 ? -32.891 -12.776 30.235 1.00 74.31 113 VAL A N 1
ATOM 883 C CA . VAL A 1 113 ? -32.983 -12.544 28.790 1.00 74.31 113 VAL A CA 1
ATOM 884 C C . VAL A 1 113 ? -31.592 -12.259 28.240 1.00 74.31 113 VAL A C 1
ATOM 886 O O . VAL A 1 113 ? -30.834 -11.466 28.799 1.00 74.31 113 VAL A O 1
ATOM 889 N N . LEU A 1 114 ? -31.255 -12.920 27.133 1.00 78.56 114 LEU A N 1
ATOM 890 C CA . LEU A 1 114 ? -30.019 -12.679 26.396 1.00 78.56 114 LEU A CA 1
ATOM 891 C C . LEU A 1 114 ? -30.194 -11.485 25.457 1.00 78.56 114 LEU A C 1
ATOM 893 O O . LEU A 1 114 ? -31.089 -11.473 24.609 1.00 78.56 114 LEU A O 1
ATOM 897 N N . TRP A 1 115 ? -29.307 -10.510 25.602 1.00 79.06 115 TRP A N 1
ATOM 898 C CA . TRP A 1 115 ? -29.220 -9.324 24.761 1.00 79.06 115 TRP A CA 1
ATOM 899 C C . TRP A 1 115 ? -27.900 -9.325 24.004 1.00 79.06 115 TRP A C 1
ATOM 901 O O . TRP A 1 115 ? -26.859 -9.571 24.604 1.00 79.06 115 TRP A O 1
ATOM 911 N N . ASP A 1 116 ? -27.926 -9.006 22.712 1.00 82.38 116 ASP A N 1
ATOM 912 C CA . ASP A 1 116 ? -26.707 -8.744 21.952 1.00 82.38 116 ASP A CA 1
ATOM 913 C C . ASP A 1 116 ? -26.402 -7.246 22.044 1.00 82.38 116 ASP A C 1
ATOM 915 O O . ASP A 1 116 ? -27.177 -6.405 21.590 1.00 82.38 116 ASP A O 1
ATOM 919 N N . VAL A 1 117 ? -25.279 -6.886 22.655 1.00 82.25 117 VAL A N 1
ATOM 920 C CA . VAL A 1 117 ? -24.895 -5.487 22.878 1.00 82.25 117 VAL A CA 1
ATOM 921 C C . VAL A 1 117 ? -23.822 -5.105 21.887 1.00 82.25 117 VAL A C 1
ATOM 923 O O . VAL A 1 117 ? -22.713 -5.627 21.953 1.00 82.25 117 VAL A O 1
ATOM 926 N N . GLY A 1 118 ? -24.148 -4.198 20.973 1.00 85.19 118 GLY A N 1
ATOM 927 C CA . GLY A 1 118 ? -23.186 -3.533 20.107 1.00 85.19 118 GLY A CA 1
ATOM 928 C C . GLY A 1 118 ? -22.607 -2.312 20.810 1.00 85.19 118 GLY A C 1
ATOM 929 O O . GLY A 1 118 ? -23.353 -1.426 21.211 1.00 85.19 118 GLY A O 1
ATOM 930 N N . ILE A 1 119 ? -21.289 -2.234 20.947 1.00 84.81 119 ILE A N 1
ATOM 931 C CA . ILE A 1 119 ? -20.616 -1.057 21.504 1.00 84.81 119 ILE A CA 1
ATOM 932 C C . ILE A 1 119 ? -19.752 -0.447 20.406 1.00 84.81 119 ILE A C 1
ATOM 934 O O . ILE A 1 119 ? -19.008 -1.156 19.727 1.00 84.81 119 ILE A O 1
ATOM 938 N N . HIS A 1 120 ? -19.883 0.863 20.213 1.00 87.12 120 HIS A N 1
ATOM 939 C CA . HIS A 1 120 ? -19.102 1.661 19.275 1.00 87.12 120 HIS A CA 1
ATOM 940 C C . HIS A 1 120 ? -18.341 2.728 20.050 1.00 87.12 120 HIS A C 1
ATOM 942 O O . HIS A 1 120 ? -18.959 3.603 20.640 1.00 87.12 120 HIS A O 1
ATOM 948 N N . VAL A 1 121 ? -17.012 2.684 20.048 1.00 85.12 121 VAL A N 1
ATOM 949 C CA . VAL A 1 121 ? -16.177 3.679 20.734 1.00 85.12 121 VAL A CA 1
ATOM 950 C C . VAL A 1 121 ? -15.404 4.484 19.702 1.00 85.12 121 VAL A C 1
ATOM 952 O O . VAL A 1 121 ? -14.673 3.906 18.900 1.00 85.12 121 VAL A O 1
ATOM 955 N N . TYR A 1 122 ? -15.556 5.806 19.718 1.00 85.50 122 TYR A N 1
ATOM 956 C CA . TYR A 1 122 ? -14.797 6.723 18.871 1.00 85.50 122 TYR A CA 1
ATOM 957 C C . TYR A 1 122 ? -13.420 6.977 19.478 1.00 85.50 122 TYR A C 1
ATOM 959 O O . TYR A 1 122 ? -13.298 7.287 20.667 1.00 85.50 122 TYR A O 1
ATOM 967 N N . VAL A 1 123 ? -12.384 6.828 18.654 1.00 86.25 123 VAL A N 1
ATOM 968 C CA . VAL A 1 123 ? -10.988 6.901 19.085 1.00 86.25 123 VAL A CA 1
ATOM 969 C C . VAL A 1 123 ? -10.212 7.852 18.198 1.00 86.25 123 VAL A C 1
ATOM 971 O O . VAL A 1 123 ? -10.268 7.773 16.968 1.00 86.25 123 VAL A O 1
ATOM 974 N N . LYS A 1 124 ? -9.419 8.700 18.841 1.00 86.38 124 LYS A N 1
ATOM 975 C CA . LYS A 1 124 ? -8.508 9.641 18.209 1.00 86.38 124 LYS A CA 1
ATOM 976 C C . LYS A 1 124 ? -7.093 9.426 18.718 1.00 86.38 124 LYS A C 1
ATOM 978 O O . LYS A 1 124 ? -6.871 9.076 19.871 1.00 86.38 124 LYS A O 1
ATOM 983 N N . THR A 1 125 ? -6.113 9.628 17.848 1.00 83.31 125 THR A N 1
ATOM 984 C CA . THR A 1 125 ? -4.694 9.541 18.203 1.00 83.31 125 THR A CA 1
ATOM 985 C C . THR A 1 125 ? -3.975 10.832 17.867 1.00 83.31 125 THR A C 1
ATOM 987 O O . THR A 1 125 ? -4.287 11.484 16.872 1.00 83.31 125 THR A O 1
ATOM 990 N N . ASN A 1 126 ? -2.966 11.179 18.664 1.00 80.19 126 ASN A N 1
ATOM 991 C CA . ASN A 1 126 ? -2.132 12.366 18.447 1.00 80.19 126 ASN A CA 1
ATOM 992 C C . ASN A 1 126 ? -1.032 12.170 17.379 1.00 80.19 126 ASN A C 1
ATOM 994 O O . ASN A 1 126 ? -0.086 12.954 17.293 1.00 80.19 126 ASN A O 1
ATOM 998 N N . ARG A 1 127 ? -1.133 11.107 16.571 1.00 77.94 127 ARG A N 1
ATOM 999 C CA . ARG A 1 127 ? -0.135 10.750 15.559 1.00 77.94 127 ARG A CA 1
ATOM 1000 C C . ARG A 1 127 ? -0.164 11.720 14.386 1.00 77.94 127 ARG A C 1
ATOM 1002 O O . ARG A 1 127 ? -1.229 12.137 13.936 1.00 77.94 127 ARG A O 1
ATOM 1009 N N . ARG A 1 128 ? 1.018 12.026 13.849 1.00 80.19 128 ARG A N 1
ATOM 1010 C CA . ARG A 1 128 ? 1.171 12.885 12.670 1.00 80.19 128 ARG A CA 1
ATOM 1011 C C . ARG A 1 128 ? 1.322 12.018 11.418 1.00 80.19 128 ARG A C 1
ATOM 1013 O O . ARG A 1 128 ? 2.289 11.260 11.337 1.00 80.19 128 ARG A O 1
ATOM 1020 N N . PRO A 1 129 ? 0.365 12.049 10.472 1.00 81.81 129 PRO A N 1
ATOM 1021 C CA . PRO A 1 129 ? 0.496 11.309 9.223 1.00 81.81 129 PRO A CA 1
ATOM 1022 C C . PRO A 1 129 ? 1.600 11.925 8.366 1.00 81.81 129 PRO A C 1
ATOM 1024 O O . PRO A 1 129 ? 1.700 13.148 8.267 1.00 81.81 129 PRO A O 1
ATOM 1027 N N . ARG A 1 130 ? 2.388 11.076 7.701 1.00 82.19 130 ARG A N 1
ATOM 1028 C CA . ARG A 1 130 ? 3.396 11.532 6.734 1.00 82.19 130 ARG A CA 1
ATOM 1029 C C . ARG A 1 130 ? 2.738 12.296 5.587 1.00 82.19 130 ARG A C 1
ATOM 1031 O O . ARG A 1 130 ? 1.593 12.020 5.218 1.00 82.19 130 ARG A O 1
ATOM 1038 N N . ALA A 1 131 ? 3.503 13.182 4.950 1.00 79.44 131 ALA A N 1
ATOM 1039 C CA . ALA A 1 131 ? 3.028 14.027 3.850 1.00 79.44 131 ALA A CA 1
ATOM 1040 C C . ALA A 1 131 ? 2.325 13.250 2.717 1.00 79.44 131 ALA A C 1
ATOM 1042 O O . ALA A 1 131 ? 1.358 13.733 2.137 1.00 79.44 131 ALA A O 1
ATOM 1043 N N . LEU A 1 132 ? 2.772 12.034 2.392 1.00 75.19 132 LEU A N 1
ATOM 1044 C CA . LEU A 1 132 ? 2.141 11.220 1.346 1.00 75.19 132 LEU A CA 1
ATOM 1045 C C . LEU A 1 132 ? 0.733 10.761 1.764 1.00 75.19 132 LEU A C 1
ATOM 1047 O O . LEU A 1 132 ? -0.215 10.847 0.984 1.00 75.19 132 LEU A O 1
ATOM 1051 N N . VAL A 1 133 ? 0.573 10.337 3.021 1.00 80.31 133 VAL A N 1
ATOM 1052 C CA . VAL A 1 133 ? -0.713 9.891 3.575 1.00 80.31 133 VAL A CA 1
ATOM 1053 C C . VAL A 1 133 ? -1.682 11.062 3.700 1.00 80.31 133 VAL A C 1
ATOM 1055 O O . VAL A 1 133 ? -2.852 10.921 3.348 1.00 80.31 133 VAL A O 1
ATOM 1058 N N . SER A 1 134 ? -1.209 12.232 4.140 1.00 78.25 134 SER A N 1
ATOM 1059 C CA . SER A 1 134 ? -2.054 13.426 4.229 1.00 78.25 134 SER A CA 1
ATOM 1060 C C . SER A 1 134 ? -2.563 13.871 2.853 1.00 78.25 134 SER A C 1
ATOM 1062 O O . SER A 1 134 ? -3.759 14.129 2.707 1.00 78.25 134 SER A O 1
ATOM 1064 N N . HIS A 1 135 ? -1.712 13.854 1.820 1.00 80.38 135 HIS A N 1
ATOM 1065 C CA . HIS A 1 135 ? -2.134 14.117 0.440 1.00 80.38 135 HIS A CA 1
ATOM 1066 C C . HIS A 1 135 ? -3.135 13.077 -0.072 1.00 80.38 135 HIS A C 1
ATOM 1068 O O . HIS A 1 135 ? -4.152 13.446 -0.658 1.00 80.38 135 HIS A O 1
ATOM 1074 N N . ALA A 1 136 ? -2.898 11.785 0.170 1.00 74.31 136 ALA A N 1
ATOM 1075 C CA . ALA A 1 136 ? -3.816 10.728 -0.251 1.00 74.31 136 ALA A CA 1
ATOM 1076 C C . ALA A 1 136 ? -5.201 10.871 0.406 1.00 74.31 136 ALA A C 1
ATOM 1078 O O . ALA A 1 136 ? -6.227 10.691 -0.254 1.00 74.31 136 ALA A O 1
ATOM 1079 N N . LEU A 1 137 ? -5.249 11.242 1.689 1.00 76.00 137 LEU A N 1
ATOM 1080 C CA . LEU A 1 137 ? -6.498 11.522 2.399 1.00 76.00 137 LEU A CA 1
ATOM 1081 C C . LEU A 1 137 ? -7.204 12.765 1.845 1.00 76.00 137 LEU A C 1
ATOM 1083 O O . LEU A 1 137 ? -8.416 12.722 1.632 1.00 76.00 137 LEU A O 1
ATOM 1087 N N . ALA A 1 138 ? -6.464 13.840 1.554 1.00 78.75 138 ALA A N 1
ATOM 1088 C CA . ALA A 1 138 ? -7.016 15.040 0.928 1.00 78.75 138 ALA A CA 1
ATOM 1089 C C . ALA A 1 138 ? -7.617 14.731 -0.455 1.00 78.75 138 ALA A C 1
ATOM 1091 O O . ALA A 1 138 ? -8.751 15.122 -0.735 1.00 78.75 138 ALA A O 1
ATOM 1092 N N . LEU A 1 139 ? -6.911 13.949 -1.279 1.00 72.62 139 LEU A N 1
ATOM 1093 C CA . LEU A 1 139 ? -7.390 13.487 -2.583 1.00 72.62 139 LEU A CA 1
ATOM 1094 C C . LEU A 1 139 ? -8.633 12.604 -2.459 1.00 72.62 139 LEU A C 1
ATOM 1096 O O . LEU A 1 139 ? -9.608 12.829 -3.171 1.00 72.62 139 LEU A O 1
ATOM 1100 N N . LYS A 1 140 ? -8.643 11.635 -1.535 1.00 77.69 140 LYS A N 1
ATOM 1101 C CA . LYS A 1 140 ? -9.813 10.781 -1.274 1.00 77.69 140 LYS A CA 1
ATOM 1102 C C . LYS A 1 140 ? -11.030 11.620 -0.883 1.00 77.69 140 LYS A C 1
ATOM 1104 O O . LYS A 1 140 ? -12.118 11.424 -1.428 1.00 77.69 140 LYS A O 1
ATOM 1109 N N . ASN A 1 141 ? -10.853 12.550 0.052 1.00 75.38 141 ASN A N 1
ATOM 1110 C CA . ASN A 1 141 ? -11.933 13.403 0.535 1.00 75.38 141 ASN A CA 1
ATOM 1111 C C . ASN A 1 141 ? -12.446 14.318 -0.587 1.00 75.38 141 ASN A C 1
ATOM 1113 O O . ASN A 1 141 ? -13.658 14.386 -0.806 1.00 75.38 141 ASN A O 1
ATOM 1117 N N . GLY A 1 142 ? -11.543 14.920 -1.366 1.00 76.00 142 GLY A N 1
ATOM 1118 C CA . GLY A 1 142 ? -11.876 15.703 -2.557 1.00 76.00 142 GLY A CA 1
ATOM 1119 C C . GLY A 1 142 ? -12.640 14.893 -3.607 1.00 76.00 142 GLY A C 1
ATOM 1120 O O . GLY A 1 142 ? -13.728 15.292 -4.017 1.00 76.00 142 GLY A O 1
ATOM 1121 N N . ALA A 1 143 ? -12.144 13.710 -3.973 1.00 69.75 143 ALA A N 1
ATOM 1122 C CA . ALA A 1 143 ? -12.792 12.815 -4.931 1.00 69.75 143 ALA A CA 1
ATOM 1123 C C . ALA A 1 143 ? -14.191 12.385 -4.467 1.00 69.75 143 ALA A C 1
ATOM 1125 O O . ALA A 1 143 ? -15.124 12.355 -5.265 1.00 69.75 143 ALA A O 1
ATOM 1126 N N . SER A 1 144 ? -14.369 12.106 -3.171 1.00 71.56 144 SER A N 1
ATOM 1127 C CA . SER A 1 144 ? -15.682 11.767 -2.607 1.00 71.56 144 SER A CA 1
ATOM 1128 C C . SER A 1 144 ? -16.676 12.935 -2.676 1.00 71.56 144 SER A C 1
ATOM 1130 O O . SER A 1 144 ? -17.862 12.721 -2.932 1.00 71.56 144 SER A O 1
ATOM 1132 N N . SER A 1 145 ? -16.192 14.171 -2.501 1.00 73.94 145 SER A N 1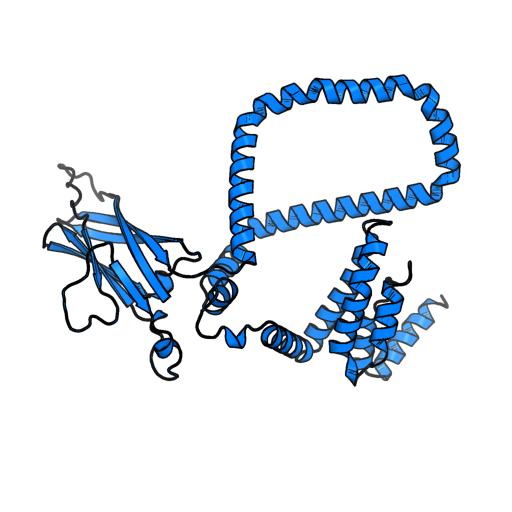
ATOM 1133 C CA . SER A 1 145 ? -16.989 15.393 -2.646 1.00 73.94 145 SER A CA 1
ATOM 1134 C C . SER A 1 145 ? -17.424 15.592 -4.099 1.00 73.94 145 SER A C 1
ATOM 1136 O O . SER A 1 145 ? -18.613 15.764 -4.376 1.00 73.94 145 SER A O 1
ATOM 1138 N N . VAL A 1 146 ? -16.484 15.451 -5.039 1.00 71.00 146 VAL A N 1
ATOM 1139 C CA . VAL A 1 146 ? -16.743 15.553 -6.483 1.00 71.00 146 VAL A CA 1
ATOM 1140 C C . VAL A 1 146 ? -17.705 14.460 -6.950 1.00 71.00 146 VAL A C 1
ATOM 1142 O O . VAL A 1 146 ? -18.673 14.751 -7.645 1.00 71.00 146 VAL A O 1
ATOM 1145 N N . ALA A 1 147 ? -17.512 13.210 -6.525 1.00 68.00 147 ALA A N 1
ATOM 1146 C CA . ALA A 1 147 ? -18.409 12.107 -6.863 1.00 68.00 147 ALA A CA 1
ATOM 1147 C C . ALA A 1 147 ? -19.839 12.356 -6.359 1.00 68.00 147 ALA A C 1
ATOM 1149 O O . ALA A 1 147 ? -20.802 12.072 -7.072 1.00 68.00 147 ALA A O 1
ATOM 1150 N N . ARG A 1 148 ? -19.993 12.936 -5.161 1.00 71.12 148 ARG A N 1
ATOM 1151 C CA . ARG A 1 148 ? -21.301 13.314 -4.609 1.00 71.12 148 ARG A CA 1
ATOM 1152 C C . ARG A 1 148 ? -21.953 14.439 -5.417 1.00 71.12 148 ARG A C 1
ATOM 1154 O O . ARG A 1 148 ? -23.138 14.343 -5.724 1.00 71.12 148 ARG A O 1
ATOM 1161 N N . GLN A 1 149 ? -21.190 15.456 -5.821 1.00 70.44 149 GLN A N 1
ATOM 1162 C CA . GLN A 1 149 ? -21.677 16.526 -6.702 1.00 70.44 149 GLN A CA 1
ATOM 1163 C C . GLN A 1 149 ? -22.077 16.002 -8.091 1.00 70.44 149 GLN A C 1
ATOM 1165 O O . GLN A 1 149 ? -23.139 16.356 -8.603 1.00 70.44 149 GLN A O 1
ATOM 1170 N N . LEU A 1 150 ? -21.282 15.107 -8.682 1.00 60.53 150 LEU A N 1
ATOM 1171 C CA . LEU A 1 150 ? -21.572 14.490 -9.980 1.00 60.53 150 LEU A CA 1
ATOM 1172 C C . LEU A 1 150 ? -22.790 13.559 -9.925 1.00 60.53 150 LEU A C 1
ATOM 1174 O O . LEU A 1 150 ? -23.604 13.567 -10.847 1.00 60.53 150 LEU A O 1
ATOM 1178 N N . ALA A 1 151 ? -22.963 12.799 -8.840 1.00 66.38 151 ALA A N 1
ATOM 1179 C CA . ALA A 1 151 ? -24.151 11.974 -8.630 1.00 66.38 151 ALA A CA 1
ATOM 1180 C C . ALA A 1 151 ? -25.433 12.823 -8.566 1.00 66.38 151 ALA A C 1
ATOM 1182 O O . ALA A 1 151 ? -26.455 12.426 -9.122 1.00 66.38 151 ALA A O 1
ATOM 1183 N N . LEU A 1 152 ? -25.360 14.018 -7.968 1.00 61.16 152 LEU A N 1
ATOM 1184 C CA . LEU A 1 152 ? -26.468 14.978 -7.921 1.00 61.16 152 LEU A CA 1
ATOM 1185 C C . LEU A 1 152 ? -26.743 15.644 -9.283 1.00 61.16 152 LEU A C 1
ATOM 1187 O O . LEU A 1 152 ? -27.884 15.990 -9.583 1.00 61.16 152 LEU A O 1
ATOM 1191 N N . HIS A 1 153 ? -25.726 15.791 -10.138 1.00 58.41 153 HIS A N 1
ATOM 1192 C CA . HIS A 1 153 ? -25.837 16.442 -11.450 1.00 58.41 153 HIS A CA 1
ATOM 1193 C C . HIS A 1 153 ? -26.058 15.496 -12.639 1.00 58.41 153 HIS A C 1
ATOM 1195 O O . HIS A 1 153 ? -26.246 15.978 -13.761 1.00 58.41 153 HIS A O 1
ATOM 1201 N N . LYS A 1 154 ? -26.095 14.174 -12.424 1.00 54.88 154 LYS A N 1
ATOM 1202 C CA . LYS A 1 154 ? -26.205 13.158 -13.488 1.00 54.88 154 LYS A CA 1
ATOM 1203 C C . LYS A 1 154 ? -27.392 13.392 -14.439 1.00 54.88 154 LYS A C 1
ATOM 1205 O O . LYS A 1 154 ? -27.258 13.161 -15.635 1.00 54.88 154 LYS A O 1
ATOM 1210 N N . ASN A 1 155 ? -28.502 13.951 -13.946 1.00 58.38 155 ASN A N 1
ATOM 1211 C CA . ASN A 1 155 ? -29.674 14.276 -14.772 1.00 58.38 155 ASN A CA 1
ATOM 1212 C C . ASN A 1 155 ? -29.550 15.594 -15.563 1.00 58.38 155 ASN A C 1
ATOM 1214 O O . ASN A 1 155 ? -30.220 15.750 -16.577 1.00 58.38 155 ASN A O 1
ATOM 1218 N N . LYS A 1 156 ? -28.698 16.542 -15.146 1.00 55.44 156 LYS A N 1
ATOM 1219 C CA . LYS A 1 156 ? -28.512 17.835 -15.839 1.00 55.44 156 LYS A CA 1
ATOM 1220 C C . LYS A 1 156 ? -27.358 17.806 -16.847 1.00 55.44 156 LYS A C 1
ATOM 1222 O O . LYS A 1 156 ? -27.444 18.453 -17.885 1.00 55.44 156 LYS A O 1
ATOM 1227 N N . ALA A 1 157 ? -26.307 17.030 -16.574 1.00 54.28 157 ALA A N 1
ATOM 1228 C CA . ALA A 1 157 ? -25.139 16.918 -17.453 1.00 54.28 157 ALA A CA 1
ATOM 1229 C C . ALA A 1 157 ? -25.463 16.230 -18.793 1.00 54.28 157 ALA A C 1
ATOM 1231 O O . ALA A 1 157 ? -24.970 16.651 -19.837 1.00 54.28 157 ALA A O 1
ATOM 1232 N N . VAL A 1 158 ? -26.345 15.222 -18.780 1.00 55.53 158 VAL A N 1
ATOM 1233 C CA . VAL A 1 158 ? -26.773 14.500 -19.995 1.00 55.53 158 VAL A CA 1
ATOM 1234 C C . VAL A 1 158 ? -27.558 15.410 -20.952 1.00 55.53 158 VAL A C 1
ATOM 1236 O O . VAL A 1 158 ? -27.401 15.303 -22.163 1.00 55.53 158 VAL A O 1
ATOM 1239 N N . ILE A 1 159 ? -28.340 16.357 -20.426 1.00 54.09 159 ILE A N 1
ATOM 1240 C CA . ILE A 1 159 ? -29.135 17.303 -21.229 1.00 54.09 159 ILE A CA 1
ATOM 1241 C C . ILE A 1 159 ? -28.248 18.426 -21.806 1.00 54.09 159 ILE A C 1
ATOM 1243 O O . ILE A 1 159 ? -28.509 18.917 -22.901 1.00 54.09 159 ILE A O 1
ATOM 1247 N N . GLY A 1 160 ? -27.165 18.798 -21.114 1.00 57.34 160 GLY A N 1
ATOM 1248 C CA . GLY A 1 160 ? -26.244 19.858 -21.546 1.00 57.34 160 GLY A CA 1
ATOM 1249 C C . GLY A 1 160 ? -25.215 19.454 -22.611 1.00 57.34 160 GLY A C 1
ATOM 1250 O O . GLY A 1 160 ? -24.739 20.323 -23.335 1.00 57.34 160 GLY A O 1
ATOM 1251 N N . LEU A 1 161 ? -24.870 18.164 -22.738 1.00 57.97 161 LEU A N 1
ATOM 1252 C CA . LEU A 1 161 ? -23.872 17.695 -23.720 1.00 57.97 161 LEU A CA 1
ATOM 1253 C C . LEU A 1 161 ? -24.443 17.475 -25.132 1.00 57.97 161 LEU A C 1
ATOM 1255 O O . LEU A 1 161 ? -23.694 17.464 -26.108 1.00 57.97 161 LEU A O 1
ATOM 1259 N N . LEU A 1 162 ? -25.762 17.310 -25.246 1.00 58.72 162 LEU A N 1
ATOM 1260 C CA . LEU A 1 162 ? -26.472 17.042 -26.502 1.00 58.72 162 LEU A CA 1
ATOM 1261 C C . LEU A 1 162 ? -26.212 18.098 -27.599 1.00 58.72 162 LEU A C 1
ATOM 1263 O O . LEU A 1 162 ? -25.889 17.701 -28.720 1.00 58.72 162 LEU A O 1
ATOM 1267 N N . PRO A 1 163 ? -26.264 19.415 -27.315 1.00 65.94 163 PRO A N 1
ATOM 1268 C CA . PRO A 1 163 ? -25.990 20.446 -28.319 1.00 65.94 163 PRO A CA 1
ATOM 1269 C C . PRO A 1 163 ? -24.535 20.459 -28.813 1.00 65.94 163 PRO A C 1
ATOM 1271 O O . PRO A 1 163 ? -24.292 20.696 -29.993 1.00 65.94 163 PRO A O 1
ATOM 1274 N N . ALA A 1 164 ? -23.565 20.171 -27.937 1.00 64.25 164 ALA A N 1
ATOM 1275 C CA . ALA A 1 164 ? -22.145 20.156 -28.294 1.00 64.25 164 ALA A CA 1
ATOM 1276 C C . ALA A 1 164 ? -21.791 18.947 -29.174 1.00 64.25 164 ALA A C 1
ATOM 1278 O O . ALA A 1 164 ? -21.114 19.094 -30.189 1.00 64.25 164 ALA A O 1
ATOM 1279 N N . VAL A 1 165 ? -22.315 17.763 -28.834 1.00 68.88 165 VAL A N 1
ATOM 1280 C CA . VAL A 1 165 ? -22.135 16.548 -29.643 1.00 68.88 165 VAL A CA 1
ATOM 1281 C C . VAL A 1 165 ? -22.826 16.695 -31.001 1.00 68.88 165 VAL A C 1
ATOM 1283 O O . VAL A 1 165 ? -22.226 16.372 -32.024 1.00 68.88 165 VAL A O 1
ATOM 1286 N N . ALA A 1 166 ? -24.041 17.253 -31.039 1.00 68.94 166 ALA A N 1
ATOM 1287 C CA . ALA A 1 166 ? -24.734 17.550 -32.292 1.00 68.94 166 ALA A CA 1
ATOM 1288 C C . ALA A 1 166 ? -23.948 18.550 -33.162 1.00 68.94 166 ALA A C 1
ATOM 1290 O O . ALA A 1 166 ? -23.807 18.330 -34.363 1.00 68.94 166 ALA A O 1
ATOM 1291 N N . GLY A 1 167 ? -23.368 19.595 -32.562 1.00 67.56 167 GLY A N 1
ATOM 1292 C CA . GLY A 1 167 ? -22.512 20.559 -33.259 1.00 67.56 167 GLY A CA 1
ATOM 1293 C C . GLY A 1 167 ? -21.248 19.931 -33.856 1.00 67.56 167 GLY A C 1
ATOM 1294 O O . GLY A 1 167 ? -20.921 20.198 -35.012 1.00 67.56 167 GLY A O 1
ATOM 1295 N N . CYS A 1 168 ? -20.570 19.044 -33.120 1.00 66.06 168 CYS A N 1
ATOM 1296 C CA . CYS A 1 168 ? -19.405 18.314 -33.629 1.00 66.06 168 CYS A CA 1
ATOM 1297 C C . CYS A 1 168 ? -19.766 17.387 -34.798 1.00 66.06 168 CYS A C 1
ATOM 1299 O O . CYS A 1 168 ? -19.057 17.370 -35.802 1.00 66.06 168 CYS A O 1
ATO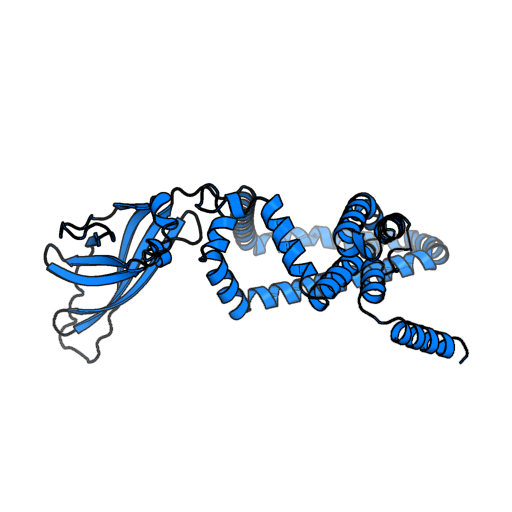M 1301 N N . VAL A 1 169 ? -20.881 16.654 -34.707 1.00 69.94 169 VAL A N 1
ATOM 1302 C CA . VAL A 1 169 ? -21.336 15.757 -35.784 1.00 69.94 169 VAL A CA 1
ATOM 1303 C C . VAL A 1 169 ? -21.696 16.550 -37.045 1.00 69.94 169 VAL A C 1
ATOM 1305 O O . VAL A 1 169 ? -21.263 16.191 -38.138 1.00 69.94 169 VAL A O 1
ATOM 1308 N N . VAL A 1 170 ? -22.414 17.669 -36.905 1.00 70.88 170 VAL A N 1
ATOM 1309 C CA . VAL A 1 170 ? -22.773 18.547 -38.034 1.00 70.88 170 VAL A CA 1
ATOM 1310 C C . VAL A 1 170 ? -21.534 19.199 -38.660 1.00 70.88 170 VAL A C 1
ATOM 1312 O O . VAL A 1 170 ? -21.445 19.279 -39.884 1.00 70.88 170 VAL A O 1
ATOM 1315 N N . GLY A 1 171 ? -20.544 19.600 -37.855 1.00 63.03 171 GLY A N 1
ATOM 1316 C CA . GLY A 1 171 ? -19.279 20.154 -38.349 1.00 63.03 171 GLY A CA 1
ATOM 1317 C C . GLY A 1 171 ? -18.448 19.147 -39.153 1.00 63.03 171 GLY A C 1
ATOM 1318 O O . GLY A 1 171 ? -17.894 19.499 -40.196 1.00 63.03 171 GLY A O 1
ATOM 1319 N N . ILE A 1 172 ? -18.413 17.881 -38.721 1.00 63.69 172 ILE A N 1
ATOM 1320 C CA . ILE A 1 172 ? -17.717 16.797 -39.435 1.00 63.69 172 ILE A CA 1
ATOM 1321 C C . ILE A 1 172 ? -18.406 16.503 -40.776 1.00 63.69 172 ILE A C 1
ATOM 1323 O O . ILE A 1 172 ? -17.737 16.368 -41.799 1.00 63.69 172 ILE A O 1
ATOM 1327 N N . ILE A 1 173 ? -19.743 16.461 -40.797 1.00 67.88 173 ILE A N 1
ATOM 1328 C CA . ILE A 1 173 ? -20.517 16.198 -42.021 1.00 67.88 173 ILE A CA 1
ATOM 1329 C C . ILE A 1 173 ? -20.409 17.374 -43.008 1.00 67.88 173 ILE A C 1
ATOM 1331 O O . ILE A 1 173 ? -20.214 17.155 -44.202 1.00 67.88 173 ILE A O 1
ATOM 1335 N N . GLY A 1 174 ? -20.480 18.620 -42.527 1.00 69.25 174 GLY A N 1
ATOM 1336 C CA . GLY A 1 174 ? -20.471 19.819 -43.375 1.00 69.25 174 GLY A CA 1
ATOM 1337 C C . GLY A 1 174 ? -19.114 20.160 -43.995 1.00 69.25 174 GLY A C 1
ATOM 1338 O O . GLY A 1 174 ? -19.063 20.740 -45.076 1.00 69.25 174 GLY A O 1
ATOM 1339 N N . THR A 1 175 ? -18.007 19.781 -43.353 1.00 63.31 175 THR A N 1
ATOM 1340 C CA . THR A 1 175 ? -16.648 20.061 -43.857 1.00 63.31 175 THR A CA 1
ATOM 1341 C C . THR A 1 175 ? -16.049 18.899 -44.665 1.00 63.31 175 THR A C 1
ATOM 1343 O O . THR A 1 175 ? -15.015 19.059 -45.317 1.00 63.31 175 THR A O 1
ATOM 1346 N N . SER A 1 176 ? -16.737 17.753 -44.704 1.00 61.28 176 SER A N 1
ATOM 1347 C CA . SER A 1 176 ? -16.333 16.520 -45.394 1.00 61.28 176 SER A CA 1
ATOM 1348 C C . SER A 1 176 ? -15.811 16.704 -46.836 1.00 61.28 176 SER A C 1
ATOM 1350 O O . SER A 1 176 ? -14.760 16.133 -47.130 1.00 61.28 176 SER A O 1
ATOM 1352 N N . PRO A 1 177 ? -16.411 17.532 -47.724 1.00 71.81 177 PRO A N 1
ATOM 1353 C CA . PRO A 1 177 ? -15.965 17.630 -49.122 1.00 71.81 177 PRO A CA 1
ATOM 1354 C C . PRO A 1 177 ? -14.573 18.255 -49.303 1.00 71.81 177 PRO A C 1
ATOM 1356 O O . PRO A 1 177 ? -13.904 17.989 -50.298 1.00 71.81 177 PRO A O 1
ATOM 1359 N N . VAL A 1 178 ? -14.131 19.079 -48.346 1.00 69.81 178 VAL A N 1
ATOM 1360 C CA . VAL A 1 178 ? -12.839 19.789 -48.394 1.00 69.81 178 VAL A CA 1
ATOM 1361 C C . VAL A 1 178 ? -11.736 18.985 -47.706 1.00 69.81 178 VAL A C 1
ATOM 1363 O O . VAL A 1 178 ? -10.585 19.002 -48.140 1.00 69.81 178 VAL A O 1
ATOM 1366 N N . TRP A 1 179 ? -12.080 18.240 -46.653 1.00 60.84 179 TRP A N 1
ATOM 1367 C CA . TRP A 1 179 ? -11.115 17.437 -45.904 1.00 60.84 179 TRP A CA 1
ATOM 1368 C C . TRP A 1 179 ? -10.850 16.070 -46.535 1.00 60.84 179 TRP A C 1
ATOM 1370 O O . TRP A 1 179 ? -9.757 15.543 -46.354 1.00 60.84 179 TRP A O 1
ATOM 1380 N N . LEU A 1 180 ? -11.780 15.500 -47.310 1.00 66.81 180 LEU A N 1
ATOM 1381 C CA . LEU A 1 180 ? -11.583 14.197 -47.964 1.00 66.81 180 LEU A CA 1
ATOM 1382 C C . LEU A 1 180 ? -10.363 14.165 -48.907 1.00 66.81 180 LEU A C 1
ATOM 1384 O O . LEU A 1 180 ? -9.554 13.252 -48.774 1.00 66.81 180 LEU A O 1
ATOM 1388 N N . PRO A 1 181 ? -10.153 15.151 -49.803 1.00 70.81 181 PRO A N 1
ATOM 1389 C CA . PRO A 1 181 ? -8.984 15.171 -50.686 1.00 70.81 181 PRO A CA 1
ATOM 1390 C C . PRO A 1 181 ? -7.676 15.434 -49.929 1.00 70.81 181 PRO A C 1
ATOM 1392 O O . PRO A 1 181 ? -6.649 14.829 -50.231 1.00 70.81 181 PRO A O 1
ATOM 1395 N N . LEU A 1 182 ? -7.714 16.308 -48.915 1.00 66.12 182 LEU A N 1
ATOM 1396 C CA . LEU A 1 182 ? -6.550 16.663 -48.098 1.00 66.12 182 LEU A CA 1
ATOM 1397 C C . LEU A 1 182 ? -6.104 15.492 -47.208 1.00 66.12 182 LEU A C 1
ATOM 1399 O O . LEU A 1 182 ? -4.913 15.215 -47.095 1.00 66.12 182 LEU A O 1
ATOM 1403 N N . THR A 1 183 ? -7.057 14.764 -46.624 1.00 64.56 183 THR A N 1
ATOM 1404 C CA . THR A 1 183 ? -6.794 13.551 -45.836 1.00 64.56 183 THR A CA 1
ATOM 1405 C C . THR A 1 183 ? -6.374 12.372 -46.708 1.00 64.56 183 THR A C 1
ATOM 1407 O O . THR A 1 183 ? -5.564 11.575 -46.254 1.00 64.56 183 THR A O 1
ATOM 1410 N N . LEU A 1 184 ? -6.819 12.281 -47.967 1.00 66.69 184 LEU A N 1
ATOM 1411 C CA . LEU A 1 184 ? -6.293 11.313 -48.940 1.00 66.69 184 LEU A CA 1
ATOM 1412 C C . LEU A 1 184 ? -4.836 11.616 -49.313 1.00 66.69 184 LEU A C 1
ATOM 1414 O O . LEU A 1 184 ? -4.006 10.713 -49.321 1.00 66.69 184 LEU A O 1
ATOM 1418 N N . LEU A 1 185 ? -4.499 12.885 -49.559 1.00 66.19 185 LEU A N 1
ATOM 1419 C CA . LEU A 1 185 ? -3.135 13.305 -49.895 1.00 66.19 185 LEU A CA 1
ATOM 1420 C C . LEU A 1 185 ? -2.160 13.083 -48.721 1.00 66.19 185 LEU A C 1
ATOM 1422 O O . LEU A 1 185 ? -1.084 12.512 -48.895 1.00 66.19 185 LEU A O 1
ATOM 1426 N N . VAL A 1 186 ? -2.562 13.488 -47.510 1.00 64.31 186 VAL A N 1
ATOM 1427 C CA . VAL A 1 186 ? -1.781 13.312 -46.271 1.00 64.31 186 VAL A CA 1
ATOM 1428 C C . VAL A 1 186 ? -1.784 11.851 -45.803 1.00 64.31 186 VAL A C 1
ATOM 1430 O O . VAL A 1 186 ? -0.785 11.370 -45.274 1.00 64.31 186 VAL A O 1
ATOM 1433 N N . GLY A 1 187 ? -2.877 11.122 -46.016 1.00 62.34 187 GLY A N 1
ATOM 1434 C CA . GLY A 1 187 ? -3.033 9.719 -45.636 1.00 62.34 187 GLY A CA 1
ATOM 1435 C C . GLY A 1 187 ? -2.208 8.765 -46.495 1.00 62.34 187 GLY A C 1
ATOM 1436 O O . GLY A 1 187 ? -1.684 7.794 -45.963 1.00 62.34 187 GLY A O 1
ATOM 1437 N N . VAL A 1 188 ? -2.026 9.061 -47.788 1.00 65.50 188 VAL A N 1
ATOM 1438 C CA . VAL A 1 188 ? -1.182 8.258 -48.691 1.00 65.50 188 VAL A CA 1
ATOM 1439 C C . VAL A 1 188 ? 0.311 8.514 -48.445 1.00 65.50 188 VAL A C 1
ATOM 1441 O O . VAL A 1 188 ? 1.086 7.563 -48.409 1.00 65.50 188 VAL A O 1
ATOM 1444 N N . MET A 1 189 ? 0.723 9.766 -48.201 1.00 60.50 189 MET A N 1
ATOM 1445 C CA . MET A 1 189 ? 2.131 10.102 -47.913 1.00 60.50 189 MET A CA 1
ATOM 1446 C C . MET A 1 189 ? 2.549 9.800 -46.463 1.00 60.50 189 MET A C 1
ATOM 1448 O O . MET A 1 189 ? 3.710 9.502 -46.202 1.00 60.50 189 MET A O 1
ATOM 1452 N N . GLY A 1 190 ? 1.610 9.846 -45.516 1.00 63.47 190 GLY A N 1
ATOM 1453 C CA . GLY A 1 190 ? 1.833 9.545 -44.098 1.00 63.47 190 GLY A CA 1
ATOM 1454 C C . GLY A 1 190 ? 1.465 8.117 -43.690 1.00 63.47 190 GLY A C 1
ATOM 1455 O O . GLY A 1 190 ? 1.482 7.816 -42.499 1.00 63.47 190 GLY A O 1
ATOM 1456 N N . PH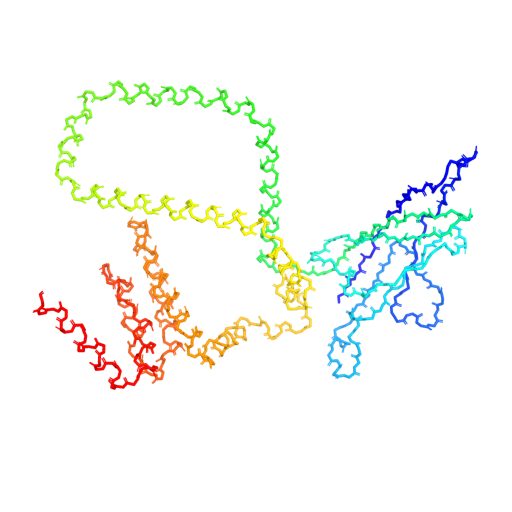E A 1 191 ? 1.102 7.244 -44.635 1.00 67.94 191 PHE A N 1
ATOM 1457 C CA . PHE A 1 191 ? 0.579 5.896 -44.371 1.00 67.94 191 PHE A CA 1
ATOM 1458 C C . PHE A 1 191 ? 1.425 5.071 -43.376 1.00 67.94 191 PHE A C 1
ATOM 1460 O O . PHE A 1 191 ? 0.841 4.498 -42.451 1.00 67.94 191 PHE A O 1
ATOM 1467 N N . PRO A 1 192 ? 2.775 5.060 -43.453 1.00 72.38 192 PRO A N 1
ATOM 1468 C CA . PRO A 1 192 ? 3.594 4.350 -42.468 1.00 72.38 192 PRO A CA 1
ATOM 1469 C C . PRO A 1 192 ? 3.479 4.948 -41.059 1.00 72.38 192 PRO A C 1
ATOM 1471 O O . PRO A 1 192 ? 3.414 4.214 -40.077 1.00 72.38 192 PRO A O 1
ATOM 1474 N N . VAL A 1 193 ? 3.391 6.276 -40.953 1.00 69.25 193 VAL A N 1
ATOM 1475 C CA . VAL A 1 193 ? 3.276 6.991 -39.672 1.00 69.25 193 VAL A CA 1
ATOM 1476 C C . VAL A 1 193 ? 1.908 6.742 -39.037 1.00 69.25 193 VAL A C 1
ATOM 1478 O O . VAL A 1 193 ? 1.825 6.459 -37.845 1.00 69.25 193 VAL A O 1
ATOM 1481 N N . TRP A 1 194 ? 0.829 6.766 -39.823 1.00 66.44 194 TRP A N 1
ATOM 1482 C CA . TRP A 1 194 ? -0.525 6.513 -39.320 1.00 66.44 194 TRP A CA 1
ATOM 1483 C C . TRP A 1 194 ? -0.741 5.069 -38.861 1.00 66.44 194 TRP A C 1
ATOM 1485 O O . TRP A 1 194 ? -1.472 4.855 -37.896 1.00 66.44 194 TRP A O 1
ATOM 1495 N N . ILE A 1 195 ? -0.078 4.088 -39.486 1.00 73.88 195 ILE A N 1
ATOM 1496 C CA . ILE A 1 195 ? -0.070 2.702 -38.992 1.00 73.88 195 ILE A CA 1
ATOM 1497 C C . ILE A 1 195 ? 0.592 2.634 -37.615 1.00 73.88 195 ILE A C 1
ATOM 1499 O O . ILE A 1 195 ? 0.014 2.057 -36.695 1.00 73.88 195 ILE A O 1
ATOM 1503 N N . VAL A 1 196 ? 1.765 3.253 -37.452 1.00 68.94 196 VAL A N 1
ATOM 1504 C CA . VAL A 1 196 ? 2.484 3.268 -36.168 1.00 68.94 196 VAL A CA 1
ATOM 1505 C C . VAL A 1 196 ? 1.647 3.951 -35.084 1.00 68.94 196 VAL A C 1
ATOM 1507 O O . VAL A 1 196 ? 1.473 3.396 -34.002 1.00 68.94 196 VAL A O 1
ATOM 1510 N N . VAL A 1 197 ? 1.044 5.103 -35.390 1.00 69.56 197 VAL A N 1
ATOM 1511 C CA . VAL A 1 197 ? 0.150 5.818 -34.465 1.00 69.56 197 VAL A CA 1
ATOM 1512 C C . VAL A 1 197 ? -1.092 4.986 -34.129 1.00 69.56 197 VAL A C 1
ATOM 1514 O O . VAL A 1 197 ? -1.493 4.922 -32.969 1.00 69.56 197 VAL A O 1
ATOM 1517 N N . GLY A 1 198 ? -1.690 4.308 -35.111 1.00 70.62 198 GLY A N 1
ATOM 1518 C CA . GLY A 1 198 ? -2.849 3.441 -34.901 1.00 70.62 198 GLY A CA 1
ATOM 1519 C C . GLY A 1 198 ? -2.542 2.253 -33.986 1.00 70.62 198 GLY A C 1
ATOM 1520 O O . GLY A 1 198 ? -3.309 1.971 -33.064 1.00 70.62 198 GLY A O 1
ATOM 1521 N N . VAL A 1 199 ? -1.396 1.597 -34.191 1.00 72.12 199 VAL A N 1
ATOM 1522 C CA . VAL A 1 199 ? -0.920 0.501 -33.333 1.00 72.12 199 VAL A CA 1
ATOM 1523 C C . VAL A 1 199 ? -0.617 1.007 -31.921 1.00 72.12 199 VAL A C 1
ATOM 1525 O O . VAL A 1 199 ? -1.063 0.389 -30.955 1.00 72.12 199 VAL A O 1
ATOM 1528 N N . ALA A 1 200 ? 0.055 2.153 -31.780 1.00 66.38 200 ALA A N 1
ATOM 1529 C CA . ALA A 1 200 ? 0.335 2.754 -30.476 1.00 66.38 200 ALA A CA 1
ATOM 1530 C C . ALA A 1 200 ? -0.959 3.073 -29.707 1.00 66.38 200 ALA A C 1
ATOM 1532 O O . ALA A 1 200 ? -1.118 2.663 -28.558 1.00 66.38 200 ALA A O 1
ATOM 1533 N N . MET A 1 201 ? -1.942 3.707 -30.354 1.00 68.56 201 MET A N 1
ATOM 1534 C CA . MET A 1 201 ? -3.239 4.005 -29.734 1.00 68.56 201 MET A CA 1
ATOM 1535 C C . MET A 1 201 ? -4.004 2.734 -29.332 1.00 68.56 201 MET A C 1
ATOM 1537 O O . MET A 1 201 ? -4.608 2.685 -28.255 1.00 68.56 201 MET A O 1
ATOM 1541 N N . ALA A 1 202 ? -3.953 1.678 -30.147 1.00 69.69 202 ALA A N 1
ATOM 1542 C CA . ALA A 1 202 ? -4.542 0.387 -29.798 1.00 69.69 202 ALA A CA 1
ATOM 1543 C C . ALA A 1 202 ? -3.870 -0.229 -28.556 1.00 69.69 202 ALA A C 1
ATOM 1545 O O . ALA A 1 202 ? -4.566 -0.682 -27.648 1.00 69.69 202 ALA A O 1
ATOM 1546 N N . LEU A 1 203 ? -2.538 -0.171 -28.456 1.00 69.69 203 LEU A N 1
ATOM 1547 C CA . LEU A 1 203 ? -1.804 -0.640 -27.277 1.00 69.69 203 LEU A CA 1
ATOM 1548 C C . LEU A 1 203 ? -2.150 0.178 -26.027 1.00 69.69 203 LEU A C 1
ATOM 1550 O O . LEU A 1 203 ? -2.462 -0.413 -24.996 1.00 69.69 203 LEU A O 1
ATOM 1554 N N . VAL A 1 204 ? -2.197 1.512 -26.113 1.00 69.44 204 VAL A N 1
ATOM 1555 C CA . VAL A 1 204 ? -2.599 2.389 -24.992 1.00 69.44 204 VAL A CA 1
ATOM 1556 C C . VAL A 1 204 ? -3.976 1.998 -24.458 1.00 69.44 204 VAL A C 1
ATOM 1558 O O . VAL A 1 204 ? -4.166 1.851 -23.249 1.00 69.44 204 VAL A O 1
ATOM 1561 N N . THR A 1 205 ? -4.951 1.810 -25.350 1.00 68.69 205 THR A N 1
ATOM 1562 C CA . THR A 1 205 ? -6.316 1.440 -24.945 1.00 68.69 205 THR A CA 1
ATOM 1563 C C . THR A 1 205 ? -6.380 0.030 -24.356 1.00 68.69 205 THR A C 1
ATOM 1565 O O . THR A 1 205 ? -7.082 -0.190 -23.365 1.00 68.69 205 THR A O 1
ATOM 1568 N N . LEU A 1 206 ? -5.596 -0.916 -24.879 1.00 76.38 206 LEU A N 1
ATOM 1569 C CA . LEU A 1 206 ? -5.469 -2.258 -24.316 1.00 76.38 206 LEU A CA 1
ATOM 1570 C C . LEU A 1 206 ? -4.860 -2.219 -22.905 1.00 76.38 206 LEU A C 1
ATOM 1572 O O . LEU A 1 206 ? -5.433 -2.776 -21.971 1.00 76.38 206 LEU A O 1
ATOM 1576 N N . PHE A 1 207 ? -3.750 -1.508 -22.708 1.00 67.75 207 PHE A N 1
ATOM 1577 C CA . PHE A 1 207 ? -3.130 -1.358 -21.389 1.00 67.75 207 PHE A CA 1
ATOM 1578 C C . PHE A 1 207 ? -4.058 -0.652 -20.398 1.00 67.75 207 PHE A C 1
ATOM 1580 O O . PHE A 1 207 ? -4.188 -1.089 -19.253 1.00 67.75 207 PHE A O 1
ATOM 1587 N N . SER A 1 208 ? -4.756 0.396 -20.837 1.00 67.19 208 SER A N 1
ATOM 1588 C CA . SER A 1 208 ? -5.725 1.119 -20.011 1.00 67.19 208 SER A CA 1
ATOM 1589 C C . SER A 1 208 ? -6.886 0.220 -19.574 1.00 67.19 208 SER A C 1
ATOM 1591 O O . SER A 1 208 ? -7.233 0.180 -18.392 1.00 67.19 208 SER A O 1
ATOM 1593 N N . THR A 1 209 ? -7.448 -0.571 -20.493 1.00 71.75 209 THR A N 1
ATOM 1594 C CA . THR A 1 209 ? -8.547 -1.499 -20.180 1.00 71.75 209 THR A CA 1
ATOM 1595 C C . THR A 1 209 ? -8.095 -2.640 -19.273 1.00 71.75 209 THR A C 1
ATOM 1597 O O . THR A 1 209 ? -8.785 -2.943 -18.299 1.00 71.75 209 THR A O 1
ATOM 1600 N N . ILE A 1 210 ? -6.917 -3.226 -19.511 1.00 74.44 210 ILE A N 1
ATOM 1601 C CA . ILE A 1 210 ? -6.331 -4.237 -18.621 1.00 74.44 210 ILE A CA 1
ATOM 1602 C C . ILE A 1 210 ? -6.109 -3.646 -17.226 1.00 74.44 210 ILE A C 1
ATOM 1604 O O . ILE A 1 210 ? -6.535 -4.245 -16.240 1.00 74.44 210 ILE A O 1
ATOM 1608 N N . SER A 1 211 ? -5.519 -2.454 -17.130 1.00 67.31 211 SER A N 1
ATOM 1609 C CA . SER A 1 211 ? -5.303 -1.754 -15.859 1.00 67.31 211 SER A CA 1
ATOM 1610 C C . SER A 1 211 ? -6.623 -1.498 -15.119 1.00 67.31 211 SER A C 1
ATOM 1612 O O . SER A 1 211 ? -6.745 -1.798 -13.928 1.00 67.31 211 SER A O 1
ATOM 1614 N N . ALA A 1 212 ? -7.668 -1.054 -15.822 1.00 69.56 212 ALA A N 1
ATOM 1615 C CA . ALA A 1 212 ? -9.001 -0.863 -15.249 1.00 69.56 212 ALA A CA 1
ATOM 1616 C C . ALA A 1 212 ? -9.614 -2.182 -14.736 1.00 69.56 212 ALA A C 1
ATOM 1618 O O . ALA A 1 212 ? -10.165 -2.244 -13.637 1.00 69.56 212 ALA A O 1
ATOM 1619 N N . VAL A 1 213 ? -9.487 -3.275 -15.491 1.00 74.56 213 VAL A N 1
ATOM 1620 C CA . VAL A 1 213 ? -9.996 -4.591 -15.074 1.00 74.56 213 VAL A CA 1
ATOM 1621 C C . VAL A 1 213 ? -9.225 -5.123 -13.865 1.00 74.56 213 VAL A C 1
ATOM 1623 O O . VAL A 1 213 ? -9.835 -5.619 -12.913 1.00 74.56 213 VAL A O 1
ATOM 1626 N N . VAL A 1 214 ? -7.896 -5.004 -13.876 1.00 76.25 214 VAL A N 1
ATOM 1627 C CA . VAL A 1 214 ? -7.025 -5.422 -12.772 1.00 76.25 214 VAL A CA 1
ATOM 1628 C C . VAL A 1 214 ? -7.336 -4.617 -11.516 1.00 76.25 214 VAL A C 1
ATOM 1630 O O . VAL A 1 214 ? -7.539 -5.213 -10.460 1.00 76.25 214 VAL A O 1
ATOM 1633 N N . THR A 1 215 ? -7.460 -3.293 -11.616 1.00 69.44 215 THR A N 1
ATOM 1634 C CA . THR A 1 215 ? -7.803 -2.440 -10.468 1.00 69.44 215 THR A CA 1
ATOM 1635 C C . THR A 1 215 ? -9.174 -2.783 -9.889 1.00 69.44 215 THR A C 1
ATOM 1637 O O . THR A 1 215 ? -9.292 -2.921 -8.672 1.00 69.44 215 THR A O 1
ATOM 1640 N N . VAL A 1 216 ? -10.194 -3.036 -10.717 1.00 74.75 216 VAL A N 1
ATOM 1641 C CA . VAL A 1 216 ? -11.515 -3.479 -10.235 1.00 74.75 216 VAL A CA 1
ATOM 1642 C C . VAL A 1 216 ? -11.445 -4.856 -9.569 1.00 74.75 216 VAL A C 1
ATOM 1644 O O . VAL A 1 216 ? -12.041 -5.051 -8.506 1.00 74.75 216 VAL A O 1
ATOM 1647 N N . LYS A 1 217 ? -10.717 -5.819 -10.150 1.00 76.75 217 LYS A N 1
ATOM 1648 C CA . LYS A 1 217 ? -10.554 -7.153 -9.549 1.00 76.75 217 LYS A CA 1
ATOM 1649 C C . LYS A 1 217 ? -9.787 -7.097 -8.229 1.00 76.75 217 LYS A C 1
ATOM 1651 O O . LYS A 1 217 ? -10.208 -7.738 -7.268 1.00 76.75 217 LYS A O 1
ATOM 1656 N N . LEU A 1 218 ? -8.713 -6.313 -8.158 1.00 72.56 218 LEU A N 1
ATOM 1657 C CA . LEU A 1 218 ? -7.947 -6.093 -6.930 1.00 72.56 218 LEU A CA 1
ATOM 1658 C C . LEU A 1 218 ? -8.808 -5.426 -5.856 1.00 72.56 218 LEU A C 1
ATOM 1660 O O . LEU A 1 218 ? -8.850 -5.911 -4.729 1.00 72.56 218 LEU A O 1
ATOM 1664 N N . ALA A 1 219 ? -9.563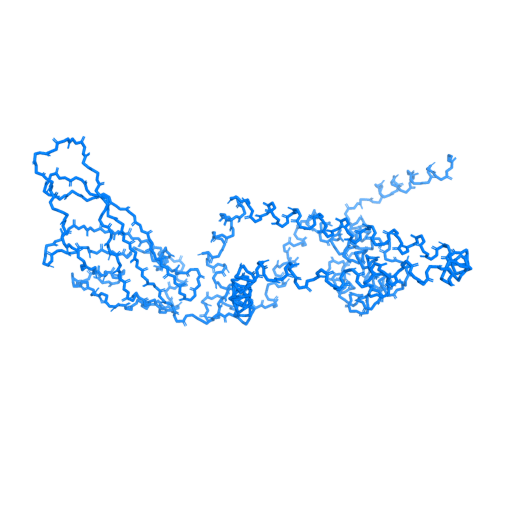 -4.383 -6.213 1.00 71.50 219 ALA A N 1
ATOM 1665 C CA . ALA A 1 219 ? -10.441 -3.671 -5.287 1.00 71.50 219 ALA A CA 1
ATOM 1666 C C . ALA A 1 219 ? -11.577 -4.548 -4.732 1.00 71.50 219 ALA A C 1
ATOM 1668 O O . ALA A 1 219 ? -12.042 -4.330 -3.614 1.00 71.50 219 ALA A O 1
ATOM 1669 N N . ARG A 1 220 ? -12.033 -5.552 -5.492 1.00 76.75 220 ARG A N 1
ATOM 1670 C CA . ARG A 1 220 ? -13.063 -6.510 -5.054 1.00 76.75 220 ARG A CA 1
ATOM 1671 C C . ARG A 1 220 ? -12.506 -7.723 -4.309 1.00 76.75 220 ARG A C 1
ATOM 1673 O O . ARG A 1 220 ? -13.286 -8.464 -3.724 1.00 76.75 220 ARG A O 1
ATOM 1680 N N . SER A 1 221 ? -11.194 -7.943 -4.324 1.00 82.94 221 SER A N 1
ATOM 1681 C CA . SER A 1 221 ? -10.589 -9.132 -3.729 1.00 82.94 221 SER A CA 1
ATOM 1682 C C . SER A 1 221 ? -10.562 -9.045 -2.205 1.00 82.94 221 SER A C 1
ATOM 1684 O O . SER A 1 221 ? -9.813 -8.256 -1.629 1.00 82.94 221 SER A O 1
ATOM 1686 N N . GLU A 1 222 ? -11.328 -9.910 -1.539 1.00 83.69 222 GLU A N 1
ATOM 1687 C CA . GLU A 1 222 ? -11.340 -10.010 -0.072 1.00 83.69 222 GLU A CA 1
ATOM 1688 C C . GLU A 1 222 ? -9.966 -10.394 0.496 1.00 83.69 222 GLU A C 1
ATOM 1690 O O . GLU A 1 222 ? -9.557 -9.895 1.542 1.00 83.69 222 GLU A O 1
ATOM 1695 N N . ARG A 1 223 ? -9.184 -11.195 -0.240 1.00 81.19 223 ARG A N 1
ATOM 1696 C CA . ARG A 1 223 ? -7.811 -11.546 0.151 1.00 81.19 223 ARG A CA 1
ATOM 1697 C C . ARG A 1 223 ? -6.893 -10.324 0.171 1.00 81.19 223 ARG A C 1
ATOM 1699 O O . ARG A 1 223 ? -6.091 -10.178 1.089 1.00 81.19 223 ARG A O 1
ATOM 1706 N N . VAL A 1 224 ? -7.010 -9.450 -0.832 1.00 75.19 224 VAL A N 1
ATOM 1707 C CA . VAL A 1 224 ? -6.205 -8.220 -0.927 1.00 75.19 224 VAL A CA 1
ATOM 1708 C C . VAL A 1 224 ? -6.639 -7.221 0.137 1.00 75.19 224 VAL A C 1
ATOM 1710 O O . VAL A 1 224 ? -5.781 -6.653 0.807 1.00 75.19 224 VAL A O 1
ATOM 1713 N N . LYS A 1 225 ? -7.950 -7.054 0.352 1.00 76.06 225 LYS A N 1
ATOM 1714 C CA . LYS A 1 225 ? -8.476 -6.210 1.433 1.00 76.06 225 LYS A CA 1
ATOM 1715 C C . LYS A 1 225 ? -7.979 -6.674 2.799 1.00 76.06 225 LYS A C 1
ATOM 1717 O O . LYS A 1 225 ? -7.467 -5.853 3.550 1.00 76.06 225 LYS A O 1
ATOM 1722 N N . GLY A 1 226 ? -8.053 -7.975 3.089 1.00 75.94 226 GLY A N 1
ATOM 1723 C CA . GLY A 1 226 ? -7.565 -8.546 4.345 1.00 75.94 226 GLY A CA 1
ATOM 1724 C C . GLY A 1 226 ? -6.061 -8.352 4.540 1.00 75.94 226 GLY A C 1
ATOM 1725 O O . GLY A 1 226 ? -5.632 -7.896 5.597 1.00 75.94 226 GLY A O 1
ATOM 1726 N N . ALA A 1 227 ? -5.255 -8.618 3.506 1.00 77.12 227 ALA A N 1
ATOM 1727 C CA . ALA A 1 227 ? -3.808 -8.403 3.557 1.00 77.12 227 ALA A CA 1
ATOM 1728 C C . ALA A 1 227 ? -3.446 -6.921 3.749 1.00 77.12 227 ALA A C 1
ATOM 1730 O O . ALA A 1 227 ? -2.579 -6.595 4.559 1.00 77.12 227 ALA A O 1
ATOM 1731 N N . CYS A 1 228 ? -4.138 -6.022 3.044 1.00 75.19 228 CYS A N 1
ATOM 1732 C CA . CYS A 1 228 ? -3.961 -4.582 3.173 1.00 75.19 228 CYS A CA 1
ATOM 1733 C C . CYS A 1 228 ? -4.360 -4.103 4.570 1.00 75.19 228 CYS A C 1
ATOM 1735 O O . CYS A 1 228 ? -3.582 -3.409 5.210 1.00 75.19 228 CYS A O 1
ATOM 1737 N N . GLN A 1 229 ? -5.517 -4.519 5.086 1.00 75.75 229 GLN A N 1
ATOM 1738 C CA . GLN A 1 229 ? -5.969 -4.142 6.421 1.00 75.75 229 GLN A CA 1
ATOM 1739 C C . GLN A 1 229 ? -5.001 -4.636 7.496 1.00 75.75 229 GLN A C 1
ATOM 1741 O O . GLN A 1 229 ? -4.592 -3.845 8.340 1.00 75.75 229 GLN A O 1
ATOM 1746 N N . HIS A 1 230 ? -4.563 -5.894 7.414 1.00 77.50 230 HIS A N 1
ATOM 1747 C CA . HIS A 1 230 ? -3.564 -6.442 8.326 1.00 77.50 230 HIS A CA 1
ATOM 1748 C C . HIS A 1 230 ? -2.257 -5.641 8.282 1.00 77.50 230 HIS A C 1
ATOM 1750 O O . HIS A 1 230 ? -1.727 -5.276 9.329 1.00 77.50 230 HIS A O 1
ATOM 1756 N N . PHE A 1 231 ? -1.761 -5.323 7.081 1.00 78.31 231 PHE A N 1
ATOM 1757 C CA . PHE A 1 231 ? -0.578 -4.485 6.898 1.00 78.31 231 PHE A CA 1
ATOM 1758 C C . PHE A 1 231 ? -0.773 -3.090 7.495 1.00 78.31 231 PHE A C 1
ATOM 1760 O O . PHE A 1 231 ? 0.059 -2.649 8.274 1.00 78.31 231 PHE A O 1
ATOM 1767 N N . LEU A 1 232 ? -1.889 -2.421 7.202 1.00 77.25 232 LEU A N 1
ATOM 1768 C CA . LEU A 1 232 ? -2.192 -1.096 7.735 1.00 77.25 232 LEU A CA 1
ATOM 1769 C C . LEU A 1 232 ? -2.278 -1.105 9.265 1.00 77.25 232 LEU A C 1
ATOM 1771 O O . LEU A 1 232 ? -1.883 -0.128 9.881 1.00 77.25 232 LEU A O 1
ATOM 1775 N N . THR A 1 233 ? -2.749 -2.185 9.893 1.00 70.81 233 THR A N 1
ATOM 1776 C CA . THR A 1 233 ? -2.795 -2.328 11.363 1.00 70.81 233 THR A CA 1
ATOM 1777 C C . THR A 1 233 ? -1.498 -2.850 11.989 1.00 70.81 233 THR A C 1
ATOM 1779 O O . THR A 1 233 ? -1.362 -2.839 13.212 1.00 70.81 233 THR A O 1
ATOM 1782 N N . SER A 1 234 ? -0.546 -3.341 11.192 1.00 72.19 234 SER A N 1
ATOM 1783 C CA . SER A 1 234 ? 0.705 -3.891 11.715 1.00 72.19 234 SER A CA 1
ATOM 1784 C C . SER A 1 234 ? 1.641 -2.781 12.185 1.00 72.19 234 SER A C 1
ATOM 1786 O O . SER A 1 234 ? 1.529 -1.625 11.776 1.00 72.19 234 SER A O 1
ATOM 1788 N N . GLN A 1 235 ? 2.613 -3.134 13.027 1.00 70.12 235 GLN A N 1
ATOM 1789 C CA . GLN A 1 235 ? 3.624 -2.188 13.497 1.00 70.12 235 GLN A CA 1
ATOM 1790 C C . GLN A 1 235 ? 4.386 -1.554 12.323 1.00 70.12 235 GLN A C 1
ATOM 1792 O O . GLN A 1 235 ? 4.595 -0.345 12.307 1.00 70.12 235 GLN A O 1
ATOM 1797 N N . GLN A 1 236 ? 4.752 -2.352 11.317 1.00 71.56 236 GLN A N 1
ATOM 1798 C CA . GLN A 1 236 ? 5.479 -1.898 10.131 1.00 71.56 236 GLN A CA 1
ATOM 1799 C C . GLN A 1 236 ? 4.631 -0.971 9.254 1.00 71.56 236 GLN A C 1
ATOM 1801 O O . GLN A 1 236 ? 5.136 0.047 8.787 1.00 71.56 236 GLN A O 1
ATOM 1806 N N . GLY A 1 237 ? 3.347 -1.283 9.044 1.00 75.38 237 GLY A N 1
ATOM 1807 C CA . GLY A 1 237 ? 2.465 -0.399 8.282 1.00 75.38 237 GLY A CA 1
ATOM 1808 C C . GLY A 1 237 ? 2.207 0.912 9.013 1.00 75.38 237 GLY A C 1
ATOM 1809 O O . GLY A 1 237 ? 2.299 1.976 8.414 1.00 75.38 237 GLY A O 1
ATOM 1810 N N . GLN A 1 238 ? 1.987 0.868 10.326 1.00 76.62 238 GLN A N 1
ATOM 1811 C CA . GLN A 1 238 ? 1.824 2.071 11.143 1.00 76.62 238 GLN A CA 1
ATOM 1812 C C . GLN A 1 238 ? 3.093 2.941 11.154 1.00 76.62 238 GLN A C 1
ATOM 1814 O O . GLN A 1 238 ? 2.995 4.161 11.035 1.00 76.62 238 GLN A O 1
ATOM 1819 N N . LEU A 1 239 ? 4.283 2.335 11.204 1.00 74.75 239 LEU A N 1
ATOM 1820 C CA . LEU A 1 239 ? 5.551 3.053 11.048 1.00 74.75 239 LEU A CA 1
ATOM 1821 C C . LEU A 1 239 ? 5.704 3.714 9.661 1.00 74.75 239 LEU A C 1
ATOM 1823 O O . LEU A 1 239 ? 6.292 4.789 9.549 1.00 74.75 239 LEU A O 1
ATOM 1827 N N . LEU A 1 240 ? 5.180 3.090 8.601 1.00 77.94 240 LEU A N 1
ATOM 1828 C CA . LEU A 1 240 ? 5.198 3.652 7.245 1.00 77.94 240 LEU A CA 1
ATOM 1829 C C . LEU A 1 240 ? 4.199 4.798 7.053 1.00 77.94 240 LEU A C 1
ATOM 1831 O O . LEU A 1 240 ? 4.419 5.661 6.207 1.00 77.94 240 LEU A O 1
ATOM 1835 N N . LEU A 1 241 ? 3.099 4.810 7.804 1.00 80.44 241 LEU A N 1
ATOM 1836 C CA . LEU A 1 241 ? 2.033 5.802 7.647 1.00 80.44 241 LEU A CA 1
ATOM 1837 C C . LEU A 1 241 ? 2.262 7.069 8.485 1.00 80.44 241 LEU A C 1
ATOM 1839 O O . LEU A 1 241 ? 1.832 8.154 8.082 1.00 80.44 241 LEU A O 1
ATOM 1843 N N . PHE A 1 242 ? 2.929 6.944 9.634 1.00 79.25 242 PHE A N 1
ATOM 1844 C CA . PHE A 1 242 ? 3.038 8.002 10.641 1.00 79.25 242 PHE A CA 1
ATOM 1845 C C . PHE A 1 242 ? 4.491 8.358 10.978 1.00 79.25 242 PHE A C 1
ATOM 1847 O O . PHE A 1 242 ? 5.408 7.554 10.814 1.00 79.25 242 PHE A O 1
ATOM 1854 N N . GLU A 1 243 ? 4.691 9.591 11.437 1.00 77.06 243 GLU A N 1
ATOM 1855 C CA . GLU A 1 243 ? 5.967 10.116 11.943 1.00 77.06 243 GLU A CA 1
ATOM 1856 C C . GLU A 1 243 ? 6.045 9.976 13.472 1.00 77.06 243 GLU A C 1
ATOM 1858 O O . GLU A 1 243 ? 5.015 9.950 14.155 1.00 77.06 243 GLU A O 1
ATOM 1863 N N . GLY A 1 244 ? 7.262 9.910 14.022 1.00 69.38 244 GLY A N 1
ATOM 1864 C CA . GLY A 1 244 ? 7.517 9.878 15.466 1.00 69.38 244 GLY A CA 1
ATOM 1865 C C . GLY A 1 244 ? 7.236 8.526 16.126 1.00 69.38 244 GLY A C 1
ATOM 1866 O O . GLY A 1 244 ? 6.985 8.459 17.330 1.00 69.38 244 GLY A O 1
ATOM 1867 N N . MET A 1 245 ? 7.231 7.445 15.344 1.00 66.69 245 MET A N 1
ATOM 1868 C CA . MET A 1 245 ? 6.983 6.092 15.838 1.00 66.69 245 MET A CA 1
ATOM 1869 C C . MET A 1 245 ? 8.304 5.419 16.267 1.00 66.69 245 MET A C 1
ATOM 1871 O O . MET A 1 245 ? 9.313 5.534 15.569 1.00 66.69 245 MET A O 1
ATOM 1875 N N . PRO A 1 246 ? 8.332 4.677 17.389 1.00 57.59 246 PRO A N 1
ATOM 1876 C CA . PRO A 1 246 ? 9.533 3.975 17.847 1.00 57.59 246 PRO A CA 1
ATOM 1877 C C . PRO A 1 246 ? 9.997 2.950 16.800 1.00 57.59 246 PRO A C 1
ATOM 1879 O O . PRO A 1 246 ? 9.245 2.050 16.425 1.00 57.59 246 PRO A O 1
ATOM 1882 N N . GLY A 1 247 ? 11.235 3.099 16.321 1.00 60.59 247 GLY A N 1
ATOM 1883 C CA . GLY A 1 247 ? 11.787 2.330 15.199 1.00 60.59 247 GLY A CA 1
ATOM 1884 C C . GLY A 1 247 ? 11.838 3.084 13.864 1.00 60.59 247 GLY A C 1
ATOM 1885 O O . GLY A 1 247 ? 12.284 2.508 12.876 1.00 60.59 247 GLY A O 1
ATOM 1886 N N . GLU A 1 248 ? 11.442 4.358 13.811 1.00 64.69 248 GLU A N 1
ATOM 1887 C CA . GLU A 1 248 ? 11.532 5.202 12.609 1.00 64.69 248 GLU A CA 1
ATOM 1888 C C . GLU A 1 248 ? 12.950 5.282 12.013 1.00 64.69 248 GLU A C 1
ATOM 1890 O O . GLU A 1 248 ? 13.099 5.291 10.792 1.00 64.69 248 GLU A O 1
ATOM 1895 N N . GLU A 1 249 ? 13.998 5.225 12.841 1.00 63.34 249 GLU A N 1
ATOM 1896 C CA . GLU A 1 249 ? 15.392 5.181 12.372 1.00 63.34 249 GLU A CA 1
ATOM 1897 C C . GLU A 1 249 ? 15.658 3.996 11.422 1.00 63.34 249 GLU A C 1
ATOM 1899 O O . GLU A 1 249 ? 16.395 4.126 10.440 1.00 63.34 249 GLU A O 1
ATOM 1904 N N . SER A 1 250 ? 14.985 2.858 11.649 1.00 59.47 250 SER A N 1
ATOM 1905 C CA . SER A 1 250 ? 15.085 1.662 10.797 1.00 59.47 250 SER A CA 1
ATOM 1906 C C . SER A 1 250 ? 14.376 1.799 9.442 1.00 59.47 250 SER A C 1
ATOM 1908 O O . SER A 1 250 ? 14.625 1.006 8.536 1.00 59.47 250 SER A O 1
ATOM 1910 N N . LEU A 1 251 ? 13.517 2.811 9.295 1.00 62.66 251 LEU A N 1
ATOM 1911 C CA . LEU A 1 251 ? 12.729 3.121 8.099 1.00 62.66 251 LEU A CA 1
ATOM 1912 C C . LEU A 1 251 ? 13.225 4.366 7.360 1.00 62.66 251 LEU A C 1
ATOM 1914 O O . LEU A 1 251 ? 12.563 4.828 6.428 1.00 62.66 251 LEU A O 1
ATOM 1918 N N . SER A 1 252 ? 14.396 4.893 7.731 1.00 68.38 252 SER A N 1
ATOM 1919 C CA . SER A 1 252 ? 15.082 5.889 6.910 1.00 68.38 252 SER A CA 1
ATOM 1920 C C . SER A 1 252 ? 15.163 5.391 5.460 1.00 68.38 252 SER A C 1
ATOM 1922 O O . SER A 1 252 ? 15.368 4.205 5.199 1.00 68.38 252 SER A O 1
ATOM 1924 N N . THR A 1 253 ? 14.966 6.280 4.486 1.00 67.62 253 THR A N 1
ATOM 1925 C CA . THR A 1 253 ? 14.977 5.922 3.054 1.00 67.62 253 THR A CA 1
ATOM 1926 C C . THR A 1 253 ? 16.271 5.207 2.648 1.00 67.62 253 THR A C 1
ATOM 1928 O O . THR A 1 253 ? 16.259 4.319 1.794 1.00 67.62 253 THR A O 1
ATOM 1931 N N . SER A 1 254 ? 17.382 5.527 3.314 1.00 71.44 254 SER A N 1
ATOM 1932 C CA . SER A 1 254 ? 18.662 4.826 3.204 1.00 71.44 254 SER A CA 1
ATOM 1933 C C . SER A 1 254 ? 18.616 3.401 3.770 1.00 71.44 254 SER A C 1
ATOM 1935 O O . SER A 1 254 ? 19.072 2.476 3.103 1.00 71.44 254 SER A O 1
ATOM 1937 N N . ALA A 1 255 ? 18.028 3.181 4.949 1.00 75.31 255 ALA A N 1
ATOM 1938 C CA . ALA A 1 255 ? 17.865 1.844 5.518 1.00 75.31 255 ALA A CA 1
ATOM 1939 C C . ALA A 1 255 ? 16.893 0.975 4.702 1.00 75.31 255 ALA A C 1
ATOM 1941 O O . ALA A 1 255 ? 17.188 -0.192 4.442 1.00 75.31 255 ALA A O 1
ATOM 1942 N N . LEU A 1 256 ? 15.770 1.535 4.239 1.00 72.50 256 LEU A N 1
ATOM 1943 C CA . LEU A 1 256 ? 14.793 0.808 3.422 1.00 72.50 256 LEU A CA 1
ATOM 1944 C C . LEU A 1 256 ? 15.388 0.404 2.068 1.00 72.50 256 LEU A C 1
ATOM 1946 O O . LEU A 1 256 ? 15.231 -0.738 1.642 1.00 72.50 256 LEU A O 1
ATOM 1950 N N . SER A 1 257 ? 16.104 1.320 1.407 1.00 75.62 257 SER A N 1
ATOM 1951 C CA . SER A 1 257 ? 16.786 1.012 0.146 1.00 75.62 257 SER A CA 1
ATOM 1952 C C . SER A 1 257 ? 17.905 -0.015 0.333 1.00 75.62 257 SER A C 1
ATOM 1954 O O . SER A 1 257 ? 18.035 -0.913 -0.498 1.00 75.62 257 SER A O 1
ATOM 1956 N N . ALA A 1 258 ? 18.650 0.035 1.442 1.00 80.00 258 ALA A N 1
ATOM 1957 C CA . ALA A 1 258 ? 19.649 -0.980 1.776 1.00 80.00 258 ALA A CA 1
ATOM 1958 C C . ALA A 1 258 ? 19.018 -2.363 2.009 1.00 80.00 258 ALA A C 1
ATOM 1960 O O . ALA A 1 258 ? 19.485 -3.352 1.448 1.00 80.00 258 ALA A O 1
ATOM 1961 N N . ARG A 1 259 ? 17.917 -2.437 2.767 1.00 80.19 259 ARG A N 1
ATOM 1962 C CA . ARG A 1 259 ? 17.178 -3.687 3.017 1.00 80.19 259 ARG A CA 1
ATOM 1963 C C . ARG A 1 259 ? 16.554 -4.258 1.749 1.00 80.19 259 ARG A C 1
ATOM 1965 O O . ARG A 1 259 ? 16.633 -5.460 1.520 1.00 80.19 259 ARG A O 1
ATOM 1972 N N . ALA A 1 260 ? 15.954 -3.409 0.914 1.00 80.62 260 ALA A N 1
ATOM 1973 C CA . ALA A 1 260 ? 15.400 -3.823 -0.371 1.00 80.62 260 ALA A CA 1
ATOM 1974 C C . ALA A 1 260 ? 16.499 -4.369 -1.292 1.00 80.62 260 ALA A C 1
ATOM 1976 O O . ALA A 1 260 ? 16.322 -5.422 -1.901 1.00 80.62 260 ALA A O 1
ATOM 1977 N N . LYS A 1 261 ? 17.657 -3.697 -1.338 1.00 82.56 261 LYS A N 1
ATOM 1978 C CA . LYS A 1 261 ? 18.834 -4.172 -2.070 1.00 82.56 261 LYS A CA 1
ATOM 1979 C C . LYS A 1 261 ? 19.274 -5.551 -1.576 1.00 82.56 261 LYS A C 1
ATOM 1981 O O . LYS A 1 261 ? 19.444 -6.452 -2.390 1.00 82.56 261 LYS A O 1
ATOM 1986 N N . GLU A 1 262 ? 19.430 -5.726 -0.267 1.00 86.50 262 GLU A N 1
ATOM 1987 C CA . GLU A 1 262 ? 19.835 -7.000 0.337 1.00 86.50 262 GLU A CA 1
ATOM 1988 C C . GLU A 1 262 ? 18.838 -8.122 0.006 1.00 86.50 262 GLU A C 1
ATOM 1990 O O . GLU A 1 262 ? 19.235 -9.177 -0.480 1.00 86.50 262 GLU A O 1
ATOM 1995 N N . PHE A 1 263 ? 17.535 -7.860 0.143 1.00 85.50 263 PHE A N 1
ATOM 1996 C CA . PHE A 1 263 ? 16.471 -8.819 -0.166 1.00 85.50 263 PHE A CA 1
ATOM 1997 C C . PHE A 1 263 ? 16.453 -9.274 -1.634 1.00 85.50 263 PHE A C 1
ATOM 1999 O O . PHE A 1 263 ? 16.156 -10.441 -1.913 1.00 85.50 263 PHE A O 1
ATOM 2006 N N . VAL A 1 264 ? 16.736 -8.360 -2.571 1.00 86.69 264 VAL A N 1
ATOM 2007 C CA . VAL A 1 264 ? 16.809 -8.662 -4.010 1.00 86.69 264 VAL A CA 1
ATOM 2008 C C . VAL A 1 264 ? 18.075 -9.452 -4.339 1.00 86.69 264 VAL A C 1
ATOM 2010 O O . VAL A 1 264 ? 17.996 -10.414 -5.099 1.00 86.69 264 VAL A O 1
ATOM 2013 N N . LEU A 1 265 ? 19.220 -9.079 -3.761 1.00 86.56 265 LEU A N 1
ATOM 2014 C CA . LEU A 1 265 ? 20.507 -9.736 -4.015 1.00 86.56 265 LEU A CA 1
ATOM 2015 C C . LEU A 1 265 ? 20.623 -11.123 -3.368 1.00 86.56 265 LEU A C 1
ATOM 2017 O O . LEU A 1 265 ? 21.367 -11.955 -3.872 1.00 86.56 265 LEU A O 1
ATOM 2021 N N . GLU A 1 266 ? 19.877 -11.390 -2.294 1.00 87.44 266 GLU A N 1
ATOM 2022 C CA . GLU A 1 266 ? 19.901 -12.668 -1.567 1.00 87.44 266 GLU A CA 1
ATOM 2023 C C . GLU A 1 266 ? 19.522 -13.872 -2.447 1.00 87.44 266 GLU A C 1
ATOM 2025 O O . GLU A 1 266 ? 20.016 -14.976 -2.239 1.00 87.44 266 GLU A O 1
ATOM 2030 N N . ASN A 1 267 ? 18.620 -13.682 -3.415 1.00 86.38 267 ASN A N 1
ATOM 2031 C CA . ASN A 1 267 ? 18.071 -14.777 -4.211 1.00 86.38 267 ASN A CA 1
ATOM 2032 C C . ASN A 1 267 ? 18.165 -14.477 -5.715 1.00 86.38 267 ASN A C 1
ATOM 2034 O O . ASN A 1 267 ? 17.528 -13.520 -6.172 1.00 86.38 267 ASN A O 1
ATOM 2038 N N . PRO A 1 268 ? 18.828 -15.338 -6.516 1.00 86.81 268 PRO A N 1
ATOM 2039 C CA . PRO A 1 268 ? 18.925 -15.183 -7.968 1.00 86.81 268 PRO A CA 1
ATOM 2040 C C . PRO A 1 268 ? 17.576 -14.948 -8.647 1.00 86.81 268 PRO A C 1
ATOM 2042 O O . PRO A 1 268 ? 17.455 -14.063 -9.488 1.00 86.81 268 PRO A O 1
ATOM 2045 N N . SER A 1 269 ? 16.525 -15.662 -8.235 1.00 85.81 269 SER A N 1
ATOM 2046 C CA . SER A 1 269 ? 15.180 -15.501 -8.801 1.00 85.81 269 SER A CA 1
ATOM 2047 C C . SER A 1 269 ? 14.568 -14.126 -8.517 1.00 85.81 269 SER A C 1
ATOM 2049 O O . SER A 1 269 ? 13.882 -13.576 -9.373 1.00 85.81 269 SER A O 1
ATOM 2051 N N . ARG A 1 270 ? 14.820 -13.534 -7.341 1.00 88.81 270 ARG A N 1
ATOM 2052 C CA . ARG A 1 270 ? 14.336 -12.178 -7.018 1.00 88.81 270 ARG A CA 1
ATOM 2053 C C . ARG A 1 270 ? 15.097 -11.130 -7.824 1.00 88.81 270 ARG A C 1
ATOM 2055 O O . ARG A 1 270 ? 14.484 -10.201 -8.343 1.00 88.81 270 ARG A O 1
ATOM 2062 N N . LYS A 1 271 ? 16.409 -11.323 -7.980 1.00 89.69 271 LYS A N 1
ATOM 2063 C CA . LYS A 1 271 ? 17.266 -10.503 -8.840 1.00 89.69 271 LYS A CA 1
ATOM 2064 C C . LYS A 1 271 ? 16.832 -10.565 -10.311 1.00 89.69 271 LYS A C 1
ATOM 2066 O O . LYS A 1 271 ? 16.802 -9.527 -10.969 1.00 89.69 271 LYS A O 1
ATOM 2071 N N . LEU A 1 272 ? 16.399 -11.732 -10.799 1.00 90.56 272 LEU A N 1
ATOM 2072 C CA . LEU A 1 272 ? 15.821 -11.892 -12.140 1.00 90.56 272 LEU A CA 1
ATOM 2073 C C . LEU A 1 272 ? 14.517 -11.109 -12.289 1.00 90.56 272 LEU A C 1
ATOM 2075 O O . LEU A 1 272 ? 14.368 -10.354 -13.239 1.00 90.56 272 LEU A O 1
ATOM 2079 N N . VAL A 1 273 ? 13.590 -11.244 -11.335 1.00 89.69 273 VAL A N 1
ATOM 2080 C CA . VAL A 1 273 ? 12.319 -10.501 -11.360 1.00 89.69 273 VAL A CA 1
ATOM 2081 C C . VAL A 1 273 ? 12.560 -8.991 -11.347 1.00 89.69 273 VAL A C 1
ATOM 2083 O O . VAL A 1 273 ? 11.908 -8.269 -12.095 1.00 89.69 273 VAL A O 1
ATOM 2086 N N . ALA A 1 274 ? 13.514 -8.510 -10.545 1.00 89.44 274 ALA A N 1
ATOM 2087 C CA . ALA A 1 274 ? 13.898 -7.101 -10.545 1.00 89.44 274 ALA A CA 1
ATOM 2088 C C . ALA A 1 274 ? 14.478 -6.661 -11.900 1.00 89.44 274 ALA A C 1
ATOM 2090 O O . ALA A 1 274 ? 14.151 -5.580 -12.373 1.00 89.44 274 ALA A O 1
ATOM 2091 N N . SER A 1 275 ? 15.286 -7.509 -12.539 1.00 91.25 275 SER A N 1
ATOM 2092 C CA . SER A 1 275 ? 15.891 -7.223 -13.849 1.00 91.25 275 SER A CA 1
ATOM 2093 C C . SER A 1 275 ? 14.847 -7.163 -14.960 1.00 91.25 275 SER A C 1
ATOM 2095 O O . SER A 1 275 ? 14.806 -6.193 -15.704 1.00 91.25 275 SER A O 1
ATOM 2097 N N . LEU A 1 276 ? 13.925 -8.129 -14.985 1.00 89.44 276 LEU A N 1
ATOM 2098 C CA . LEU A 1 276 ? 12.779 -8.124 -15.893 1.00 89.44 276 LEU A CA 1
ATOM 2099 C C . LEU A 1 276 ? 11.899 -6.889 -15.689 1.00 89.44 276 LEU A C 1
ATOM 2101 O O . LEU A 1 276 ? 11.391 -6.338 -16.656 1.00 89.44 276 LEU A O 1
ATOM 2105 N N . ALA A 1 277 ? 11.705 -6.450 -14.442 1.00 88.12 277 ALA A N 1
ATOM 2106 C CA . ALA A 1 277 ? 10.919 -5.257 -14.151 1.00 88.12 277 ALA A CA 1
ATOM 2107 C C . ALA A 1 277 ? 11.606 -3.969 -14.631 1.00 88.12 277 ALA A C 1
ATOM 2109 O O . ALA A 1 277 ? 10.912 -3.086 -15.125 1.00 88.12 277 ALA A O 1
ATOM 2110 N N . ILE A 1 278 ? 12.934 -3.868 -14.497 1.00 89.19 278 ILE A N 1
ATOM 2111 C CA . ILE A 1 278 ? 13.719 -2.734 -15.010 1.00 89.19 278 ILE A CA 1
ATOM 2112 C C . ILE A 1 278 ? 13.599 -2.676 -16.537 1.00 89.19 278 ILE A C 1
ATOM 2114 O O . ILE A 1 278 ? 13.128 -1.667 -17.054 1.00 89.19 278 ILE A O 1
ATOM 2118 N N . ASP A 1 279 ? 13.907 -3.777 -17.230 1.00 86.75 279 ASP A N 1
ATOM 2119 C CA . ASP A 1 279 ? 13.864 -3.838 -18.699 1.00 86.75 279 ASP A CA 1
ATOM 2120 C C . ASP A 1 279 ? 12.434 -3.633 -19.240 1.00 86.75 279 ASP A C 1
ATOM 2122 O O . ASP A 1 279 ? 12.220 -3.006 -20.276 1.00 86.75 279 ASP A O 1
ATOM 2126 N N . PHE A 1 280 ? 11.413 -4.142 -18.539 1.00 84.31 280 PHE A N 1
ATOM 2127 C CA . PHE A 1 280 ? 10.015 -3.931 -18.921 1.00 84.31 280 PHE A CA 1
ATOM 2128 C C . PHE A 1 280 ? 9.581 -2.473 -18.750 1.00 84.31 280 PHE A C 1
ATOM 2130 O O . PHE A 1 280 ? 8.778 -1.984 -19.540 1.00 84.31 280 PHE A O 1
ATOM 2137 N N . LEU A 1 281 ? 10.077 -1.785 -17.719 1.00 82.62 281 LEU A N 1
ATOM 2138 C CA . LEU A 1 281 ? 9.723 -0.394 -17.462 1.00 82.62 281 LEU A CA 1
ATOM 2139 C C . LEU A 1 281 ? 10.375 0.556 -18.473 1.00 82.62 281 LEU A C 1
ATOM 2141 O O . LEU A 1 281 ? 9.688 1.476 -18.903 1.00 82.62 281 LEU A O 1
ATOM 2145 N N . GLY A 1 282 ? 11.608 0.278 -18.910 1.00 74.38 282 GLY A N 1
ATOM 2146 C CA . GLY A 1 282 ? 12.217 0.968 -20.057 1.00 74.38 282 GLY A CA 1
ATOM 2147 C C . GLY A 1 282 ? 11.398 0.787 -21.334 1.00 74.38 282 GLY A C 1
ATOM 2148 O O . GLY A 1 282 ? 10.956 1.741 -21.965 1.00 74.38 282 GLY A O 1
ATOM 2149 N N . ASN A 1 283 ? 11.003 -0.454 -21.632 1.00 72.88 283 ASN A N 1
ATOM 2150 C CA . ASN A 1 283 ? 10.161 -0.747 -22.796 1.00 72.88 283 ASN A CA 1
ATOM 2151 C C . ASN A 1 283 ? 8.730 -0.180 -22.723 1.00 72.88 283 ASN A C 1
ATOM 2153 O O . ASN A 1 283 ? 8.082 0.020 -23.754 1.00 72.88 283 ASN A O 1
ATOM 2157 N N . ALA A 1 284 ? 8.193 0.067 -21.525 1.00 67.31 284 ALA A N 1
ATOM 2158 C CA . ALA A 1 284 ? 6.848 0.619 -21.360 1.00 67.31 284 ALA A CA 1
ATOM 2159 C C . ALA A 1 284 ? 6.738 2.062 -21.885 1.00 67.31 284 ALA A C 1
ATOM 2161 O O . ALA A 1 284 ? 5.631 2.544 -22.149 1.00 67.31 284 ALA A O 1
ATOM 2162 N N . THR A 1 285 ? 7.870 2.733 -22.088 1.00 59.66 285 THR A N 1
ATOM 2163 C CA . THR A 1 285 ? 7.942 4.110 -22.566 1.00 59.66 285 THR A CA 1
ATOM 2164 C C . THR A 1 285 ? 7.533 4.262 -24.044 1.00 59.66 285 THR A C 1
ATOM 2166 O O . THR A 1 285 ? 7.033 5.315 -24.443 1.00 59.66 285 THR A O 1
ATOM 2169 N N . PHE A 1 286 ? 7.538 3.175 -24.830 1.00 56.06 286 PHE A N 1
ATOM 2170 C CA . PHE A 1 286 ? 7.016 3.145 -26.209 1.00 56.06 286 PHE A CA 1
ATOM 2171 C C . PHE A 1 286 ? 5.496 3.326 -26.336 1.00 56.06 286 PHE A C 1
ATOM 2173 O O . PHE A 1 286 ? 4.975 3.491 -27.442 1.00 56.06 286 PHE A O 1
ATOM 2180 N N . VAL A 1 287 ? 4.752 3.275 -25.227 1.00 55.06 287 VAL A N 1
ATOM 2181 C CA . VAL A 1 287 ? 3.283 3.317 -25.254 1.00 55.06 287 VAL A CA 1
ATOM 2182 C C . VAL A 1 287 ? 2.757 4.685 -25.720 1.00 55.06 287 VAL A C 1
ATOM 2184 O O . VAL A 1 287 ? 1.665 4.746 -26.280 1.00 55.06 287 VAL A O 1
ATOM 2187 N N . VAL A 1 288 ? 3.525 5.775 -25.579 1.00 55.44 288 VAL A N 1
ATOM 2188 C CA . VAL A 1 288 ? 3.145 7.106 -26.094 1.00 55.44 288 VAL A CA 1
ATOM 2189 C C . VAL A 1 288 ? 4.294 7.720 -26.909 1.00 55.44 288 VAL A C 1
ATOM 2191 O O . VAL A 1 288 ? 5.190 8.330 -26.322 1.00 55.44 288 VAL A O 1
ATOM 2194 N N . PRO A 1 289 ? 4.272 7.618 -28.254 1.00 53.50 289 PRO A N 1
ATOM 2195 C CA . PRO A 1 289 ? 5.290 8.221 -29.116 1.00 53.50 289 PRO A CA 1
ATOM 2196 C C . PRO A 1 289 ? 5.465 9.725 -28.829 1.00 53.50 289 PRO A C 1
ATOM 2198 O O . PRO A 1 289 ? 4.480 10.459 -28.736 1.00 53.50 289 PRO A O 1
ATOM 2201 N N . GLY A 1 290 ? 6.709 10.183 -28.654 1.00 60.62 290 GLY A N 1
ATOM 2202 C CA . GLY A 1 290 ? 7.074 11.579 -28.360 1.00 60.62 290 GLY A CA 1
ATOM 2203 C C . GLY A 1 290 ? 7.050 11.981 -26.874 1.00 60.62 290 GLY A C 1
ATOM 2204 O O . GLY A 1 290 ? 7.973 12.646 -26.418 1.00 60.62 290 GLY A O 1
ATOM 2205 N N . LEU A 1 291 ? 6.046 11.566 -26.089 1.00 57.69 291 LEU A N 1
ATOM 2206 C CA . LEU A 1 291 ? 6.046 11.767 -24.622 1.00 57.69 291 LEU A CA 1
ATOM 2207 C C . LEU A 1 291 ? 6.941 10.752 -23.905 1.00 57.69 291 LEU A C 1
ATOM 2209 O O . LEU A 1 291 ? 7.510 11.073 -22.863 1.00 57.69 291 LEU A O 1
ATOM 2213 N N . GLY A 1 292 ? 7.058 9.550 -24.469 1.00 62.16 292 GLY A N 1
ATOM 2214 C CA . GLY A 1 292 ? 7.939 8.511 -23.964 1.00 62.16 292 GLY A CA 1
ATOM 2215 C C . GLY A 1 292 ? 9.407 8.931 -23.991 1.00 62.16 292 GLY A C 1
ATOM 2216 O O . GLY A 1 292 ? 10.046 8.970 -22.949 1.00 62.16 292 GLY A O 1
ATOM 2217 N N . GLU A 1 293 ? 9.884 9.416 -25.136 1.00 66.56 293 GLU A N 1
ATOM 2218 C CA . GLU A 1 293 ? 11.279 9.856 -25.316 1.00 66.56 293 GLU A CA 1
ATOM 2219 C C . GLU A 1 293 ? 11.693 10.977 -24.334 1.00 66.56 293 GLU A C 1
ATOM 2221 O O . GLU A 1 293 ? 12.858 11.120 -23.967 1.00 66.56 293 GLU A O 1
ATOM 2226 N N . MET A 1 294 ? 10.737 11.783 -23.852 1.00 69.69 294 MET A N 1
ATOM 2227 C CA . MET A 1 294 ? 10.994 12.780 -22.805 1.00 69.69 294 MET A CA 1
ATOM 2228 C C . MET A 1 294 ? 11.141 12.156 -21.410 1.00 69.69 294 MET A C 1
ATOM 2230 O O . MET A 1 294 ? 11.862 12.697 -20.568 1.00 69.69 294 MET A O 1
ATOM 2234 N N . ALA A 1 295 ? 10.440 11.053 -21.142 1.00 71.38 295 ALA A N 1
ATOM 2235 C CA . ALA A 1 295 ? 10.559 10.307 -19.896 1.00 71.38 295 ALA A CA 1
ATOM 2236 C C . ALA A 1 295 ? 11.904 9.569 -19.812 1.00 71.38 295 ALA A C 1
ATOM 2238 O O . ALA A 1 295 ? 12.466 9.489 -18.718 1.00 71.38 295 ALA A O 1
ATOM 2239 N N . ASP A 1 296 ? 12.468 9.152 -20.947 1.00 75.00 296 ASP A N 1
ATOM 2240 C CA . ASP A 1 296 ? 13.770 8.479 -21.030 1.00 75.00 296 ASP A CA 1
ATOM 2241 C C . ASP A 1 296 ? 14.931 9.348 -20.534 1.00 75.00 296 ASP A C 1
ATOM 2243 O O . ASP A 1 296 ? 15.851 8.858 -19.882 1.00 75.00 296 ASP A O 1
ATOM 2247 N N . VAL A 1 297 ? 14.846 10.674 -20.686 1.00 79.19 297 VAL A N 1
ATOM 2248 C CA . VAL A 1 297 ? 15.826 11.614 -20.103 1.00 79.19 297 VAL A CA 1
ATOM 2249 C C . VAL A 1 297 ? 15.903 11.487 -18.574 1.00 79.19 297 VAL A C 1
ATOM 2251 O O . VAL A 1 297 ? 16.971 11.658 -17.980 1.00 79.19 297 VAL A O 1
ATOM 2254 N N . LEU A 1 298 ? 14.777 11.190 -17.920 1.00 82.94 298 LEU A N 1
ATOM 2255 C CA . LEU A 1 298 ? 14.712 10.972 -16.474 1.00 82.94 298 LEU A CA 1
ATOM 2256 C C . LEU A 1 298 ? 14.931 9.502 -16.104 1.00 82.94 298 LEU A C 1
ATOM 2258 O O . LEU A 1 298 ? 15.520 9.224 -15.057 1.00 82.94 298 LEU A O 1
ATOM 2262 N N . TRP A 1 299 ? 14.460 8.573 -16.937 1.00 86.00 299 TRP A N 1
ATOM 2263 C CA . TRP A 1 299 ? 14.515 7.141 -16.676 1.00 86.00 299 TRP A CA 1
ATOM 2264 C C . TRP A 1 299 ? 15.902 6.546 -16.939 1.00 86.00 299 TRP A C 1
ATOM 2266 O O . TRP A 1 299 ? 16.385 5.801 -16.089 1.00 86.00 299 TRP A O 1
ATOM 2276 N N . ALA A 1 300 ? 16.614 6.946 -17.995 1.00 88.12 300 ALA A N 1
ATOM 2277 C CA . ALA A 1 300 ? 17.942 6.422 -18.325 1.00 88.12 300 ALA A CA 1
ATOM 2278 C C . ALA A 1 300 ? 18.957 6.547 -17.162 1.00 88.12 300 ALA A C 1
ATOM 2280 O O . ALA A 1 300 ? 19.596 5.548 -16.814 1.00 88.12 300 ALA A O 1
ATOM 2281 N N . PRO A 1 301 ? 19.093 7.697 -16.456 1.00 89.69 301 PRO A N 1
ATOM 2282 C CA . PRO A 1 301 ? 19.949 7.784 -15.267 1.00 89.69 301 PRO A CA 1
ATOM 2283 C C . PRO A 1 301 ? 19.501 6.870 -14.117 1.00 89.69 301 PRO A C 1
ATOM 2285 O O . PRO A 1 301 ? 20.334 6.357 -13.362 1.00 89.69 301 PRO A O 1
ATOM 2288 N N . VAL A 1 302 ? 18.187 6.681 -13.954 1.00 89.38 302 VAL A N 1
ATOM 2289 C CA . VAL A 1 302 ? 17.605 5.828 -12.908 1.00 89.38 302 VAL A CA 1
ATOM 2290 C C . VAL A 1 302 ? 17.869 4.355 -13.218 1.00 89.38 302 VAL A C 1
ATOM 2292 O O . VAL A 1 302 ? 18.402 3.655 -12.354 1.00 89.38 302 VAL A O 1
ATOM 2295 N N . SER A 1 303 ? 17.585 3.917 -14.446 1.00 90.25 303 SER A N 1
ATOM 2296 C CA . SER A 1 303 ? 17.846 2.569 -14.960 1.00 90.25 303 SER A CA 1
ATOM 2297 C C . SER A 1 303 ? 19.329 2.217 -14.820 1.00 90.25 303 SER A C 1
ATOM 2299 O O . SER A 1 303 ? 19.683 1.253 -14.136 1.00 90.25 303 SER A O 1
ATOM 2301 N N . ALA A 1 304 ? 20.226 3.090 -15.291 1.00 91.81 304 ALA A N 1
ATOM 2302 C CA . ALA A 1 304 ? 21.671 2.908 -15.163 1.00 91.81 304 ALA A CA 1
ATOM 2303 C C . ALA A 1 304 ? 22.126 2.727 -13.705 1.00 91.81 304 ALA A C 1
ATOM 2305 O O . ALA A 1 304 ? 22.956 1.864 -13.405 1.00 91.81 304 ALA A O 1
ATOM 2306 N N . LYS A 1 305 ? 21.567 3.503 -12.767 1.00 92.12 305 LYS A N 1
ATOM 2307 C CA . LYS A 1 305 ? 21.884 3.384 -11.336 1.00 92.12 305 LYS A CA 1
ATOM 2308 C C . LYS A 1 305 ? 21.337 2.093 -10.725 1.00 92.12 305 LYS A C 1
ATOM 2310 O O . LYS A 1 305 ? 21.999 1.498 -9.870 1.00 92.12 305 LYS A O 1
ATOM 2315 N N . MET A 1 306 ? 20.146 1.656 -11.132 1.00 91.31 306 MET A N 1
ATOM 2316 C CA . MET A 1 306 ? 19.560 0.386 -10.696 1.00 91.31 306 MET A CA 1
ATOM 2317 C C . MET A 1 306 ? 20.399 -0.800 -11.185 1.00 91.31 306 MET A C 1
ATOM 2319 O O . MET A 1 306 ? 20.776 -1.649 -10.376 1.00 91.31 306 MET A O 1
ATOM 2323 N N . VAL A 1 307 ? 20.777 -0.807 -12.467 1.00 91.56 307 VAL A N 1
ATOM 2324 C CA . VAL A 1 307 ? 21.642 -1.832 -13.070 1.00 91.56 307 VAL A CA 1
ATOM 2325 C C . VAL A 1 307 ? 23.028 -1.841 -12.422 1.00 91.56 307 VAL A C 1
ATOM 2327 O O . VAL A 1 307 ? 23.500 -2.910 -12.038 1.00 91.56 307 VAL A O 1
ATOM 2330 N N . ASP A 1 308 ? 23.653 -0.677 -12.197 1.00 93.06 308 ASP A N 1
ATOM 2331 C CA . ASP A 1 308 ? 24.917 -0.582 -11.443 1.00 93.06 308 ASP A CA 1
ATOM 2332 C C . ASP A 1 308 ? 24.754 -1.179 -10.041 1.00 93.06 308 ASP A C 1
ATOM 2334 O O . ASP A 1 308 ? 25.569 -1.981 -9.606 1.00 93.06 308 ASP A O 1
ATOM 2338 N N . THR A 1 309 ? 23.660 -0.876 -9.339 1.00 89.44 309 THR A N 1
ATOM 2339 C CA . THR A 1 309 ? 23.433 -1.379 -7.974 1.00 89.44 309 THR A CA 1
ATOM 2340 C C . THR A 1 309 ? 23.309 -2.904 -7.912 1.00 89.44 309 THR A C 1
ATOM 2342 O O . THR A 1 309 ? 23.738 -3.503 -6.920 1.00 89.44 309 THR A O 1
ATOM 2345 N N . LEU A 1 310 ? 22.727 -3.525 -8.941 1.00 90.19 310 LEU A N 1
ATOM 2346 C CA . LEU A 1 310 ? 22.520 -4.973 -9.015 1.00 90.19 310 LEU A CA 1
ATOM 2347 C C . LEU A 1 310 ? 23.749 -5.732 -9.536 1.00 90.19 310 LEU A C 1
ATOM 2349 O O . LEU A 1 310 ? 24.011 -6.840 -9.065 1.00 90.19 310 LEU A O 1
ATOM 2353 N N . TYR A 1 311 ? 24.487 -5.148 -10.483 1.00 91.69 311 TYR A N 1
ATOM 2354 C CA . TYR A 1 311 ? 25.495 -5.844 -11.292 1.00 91.69 311 TYR A CA 1
ATOM 2355 C C . TYR A 1 311 ? 26.897 -5.235 -11.229 1.00 91.69 311 TYR A C 1
ATOM 2357 O O . TYR A 1 311 ? 27.754 -5.627 -12.017 1.00 91.69 311 TYR A O 1
ATOM 2365 N N . LYS A 1 312 ? 27.166 -4.311 -10.297 1.00 88.56 312 LYS A N 1
ATOM 2366 C CA . LYS A 1 312 ? 28.473 -3.644 -10.157 1.00 88.56 312 LYS A CA 1
ATOM 2367 C C . LYS A 1 312 ? 29.663 -4.602 -10.226 1.00 88.56 312 LYS A C 1
ATOM 2369 O O . LYS A 1 312 ? 30.637 -4.313 -10.911 1.00 88.56 312 LYS A O 1
ATOM 2374 N N . GLU A 1 313 ? 29.569 -5.725 -9.518 1.00 85.69 313 GLU A N 1
ATOM 2375 C CA . GLU A 1 313 ? 30.674 -6.677 -9.375 1.00 85.69 313 GLU A CA 1
ATOM 2376 C C . GLU A 1 313 ? 30.748 -7.673 -10.548 1.00 85.69 313 GLU A C 1
ATOM 2378 O O . GLU A 1 313 ? 31.834 -8.032 -10.992 1.00 85.69 313 GLU A O 1
ATOM 2383 N N . SER A 1 314 ? 29.605 -8.109 -11.090 1.00 86.12 314 SER A N 1
ATOM 2384 C CA . SER A 1 314 ? 29.536 -9.150 -12.131 1.00 86.12 314 SER A CA 1
ATOM 2385 C C . SER A 1 314 ? 29.575 -8.602 -13.565 1.00 86.12 314 SER A C 1
ATOM 2387 O O . SER A 1 314 ? 30.116 -9.233 -14.482 1.00 86.12 314 SER A O 1
ATOM 2389 N N . SER A 1 315 ? 29.005 -7.417 -13.787 1.00 89.12 315 SER A N 1
ATOM 2390 C CA . SER A 1 315 ? 28.928 -6.739 -15.084 1.00 89.12 315 SER A CA 1
ATOM 2391 C C . SER A 1 315 ? 29.040 -5.213 -14.919 1.00 89.12 315 SER A C 1
ATOM 2393 O O . SER A 1 315 ? 28.074 -4.491 -15.167 1.00 89.12 315 SER A O 1
ATOM 2395 N N . PRO A 1 316 ? 30.234 -4.688 -14.575 1.00 87.81 316 PRO A N 1
ATOM 2396 C CA . PRO A 1 316 ? 30.443 -3.269 -14.249 1.00 87.81 316 PRO A CA 1
ATOM 2397 C C . PRO A 1 316 ? 30.098 -2.297 -15.388 1.00 87.81 316 PRO A C 1
ATOM 2399 O O . PRO A 1 316 ? 29.803 -1.126 -15.145 1.00 87.81 316 PRO A O 1
ATOM 2402 N N . HIS A 1 317 ? 30.124 -2.774 -16.636 1.00 92.00 317 HIS A N 1
ATOM 2403 C CA . HIS A 1 317 ? 29.799 -1.974 -17.817 1.00 92.00 317 HIS A CA 1
ATOM 2404 C C . HIS A 1 317 ? 28.312 -1.997 -18.199 1.00 92.00 317 HIS A C 1
ATOM 2406 O O . HIS A 1 317 ? 27.899 -1.169 -19.008 1.00 92.00 317 HIS A O 1
ATOM 2412 N N . ALA A 1 318 ? 27.499 -2.883 -17.607 1.00 90.19 318 ALA A N 1
ATOM 2413 C CA . ALA A 1 318 ? 26.081 -3.020 -17.951 1.00 90.19 318 ALA A CA 1
ATOM 2414 C C . ALA A 1 318 ? 25.299 -1.718 -17.728 1.00 90.19 318 ALA A C 1
ATOM 2416 O O . ALA A 1 318 ? 24.398 -1.413 -18.492 1.00 90.19 318 ALA A O 1
ATOM 2417 N N . LYS A 1 319 ? 25.697 -0.890 -16.757 1.00 92.12 319 LYS A N 1
ATOM 2418 C CA . LYS A 1 319 ? 25.071 0.419 -16.515 1.00 92.12 319 LYS A CA 1
ATOM 2419 C C . LYS A 1 319 ? 25.216 1.413 -17.663 1.00 92.12 319 LYS A C 1
ATOM 2421 O O . LYS A 1 319 ? 24.343 2.247 -17.848 1.00 92.12 319 LYS A O 1
ATOM 2426 N N . TYR A 1 320 ? 26.333 1.367 -18.392 1.00 93.06 320 TYR A N 1
ATOM 2427 C CA . TYR A 1 320 ? 26.560 2.275 -19.515 1.00 93.06 320 TYR A CA 1
ATOM 2428 C C . TYR A 1 320 ? 25.733 1.833 -20.712 1.00 93.06 320 TYR A C 1
ATOM 2430 O O . TYR A 1 320 ? 25.192 2.674 -21.415 1.00 93.06 320 TYR A O 1
ATOM 2438 N N . VAL A 1 321 ? 25.605 0.518 -20.899 1.00 91.12 321 VAL A N 1
ATOM 2439 C CA . VAL A 1 321 ? 24.731 -0.057 -21.921 1.00 91.12 321 VAL A CA 1
ATOM 2440 C C . VAL A 1 321 ? 23.271 0.257 -21.592 1.00 91.12 321 VAL A C 1
ATOM 2442 O O . VAL A 1 321 ? 22.604 0.825 -22.439 1.00 91.12 321 VAL A O 1
ATOM 2445 N N . ALA A 1 322 ? 22.835 0.052 -20.345 1.00 89.25 322 ALA A N 1
ATOM 2446 C CA . ALA A 1 322 ? 21.490 0.403 -19.879 1.00 89.25 322 ALA A CA 1
ATOM 2447 C C . ALA A 1 322 ? 21.185 1.908 -19.963 1.00 89.25 322 ALA A C 1
ATOM 2449 O O . ALA A 1 322 ? 20.065 2.320 -20.214 1.00 89.25 322 ALA A O 1
ATOM 2450 N N . PHE A 1 323 ? 22.187 2.767 -19.766 1.00 91.62 323 PHE A N 1
ATOM 2451 C CA . PHE A 1 323 ? 22.009 4.202 -19.972 1.00 91.62 323 PHE A CA 1
ATOM 2452 C C . PHE A 1 323 ? 21.827 4.549 -21.453 1.00 91.62 323 PHE A C 1
ATOM 2454 O O . PHE A 1 323 ? 20.976 5.359 -21.800 1.00 91.62 323 PHE A O 1
ATOM 2461 N N . LEU A 1 324 ? 22.676 3.983 -22.314 1.00 89.81 324 LEU A N 1
ATOM 2462 C CA . LEU A 1 324 ? 22.671 4.280 -23.743 1.00 89.81 324 LEU A CA 1
ATOM 2463 C C . LEU A 1 324 ? 21.464 3.676 -24.450 1.00 89.81 324 LEU A C 1
ATOM 2465 O O . LEU A 1 324 ? 20.973 4.301 -25.380 1.00 89.81 324 LEU A O 1
ATOM 2469 N N . GLU A 1 325 ? 21.019 2.492 -24.031 1.00 87.44 325 GLU A N 1
ATOM 2470 C CA . GLU A 1 325 ? 19.864 1.836 -24.635 1.00 87.44 325 GLU A CA 1
ATOM 2471 C C . GLU A 1 325 ? 18.585 2.635 -24.397 1.00 87.44 325 GLU A C 1
ATOM 2473 O O . GLU A 1 325 ? 17.854 2.797 -25.358 1.00 87.44 325 GLU A O 1
ATOM 2478 N N . GLU A 1 326 ? 18.410 3.188 -23.187 1.00 86.62 326 GLU A N 1
ATOM 2479 C CA . GLU A 1 326 ? 17.265 4.025 -22.792 1.00 86.62 326 GLU A CA 1
ATOM 2480 C C . GLU A 1 326 ? 17.348 5.434 -23.406 1.00 86.62 326 GLU A C 1
ATOM 2482 O O . GLU A 1 326 ? 16.351 6.075 -23.700 1.00 86.62 326 GLU A O 1
ATOM 2487 N N . LEU A 1 327 ? 18.559 5.978 -23.581 1.00 83.88 327 LEU A N 1
ATOM 2488 C CA . LEU A 1 327 ? 18.735 7.339 -24.103 1.00 83.88 327 LEU A CA 1
ATOM 2489 C C . LEU A 1 327 ? 18.571 7.420 -25.627 1.00 83.88 327 LEU A C 1
ATOM 2491 O O . LEU A 1 327 ? 18.252 8.485 -26.164 1.00 83.88 327 LEU A O 1
ATOM 2495 N N . LEU A 1 328 ? 18.892 6.339 -26.336 1.00 81.25 328 LEU A N 1
ATOM 2496 C CA . LEU A 1 328 ? 18.824 6.297 -27.787 1.00 81.25 328 LEU A CA 1
ATOM 2497 C C . LEU A 1 328 ? 17.453 5.754 -28.215 1.00 81.25 328 LEU A C 1
ATOM 2499 O O . LEU A 1 328 ? 17.052 4.677 -27.785 1.00 81.25 328 LEU A O 1
ATOM 2503 N N . PRO A 1 329 ? 16.741 6.441 -29.122 1.00 71.38 329 PRO A N 1
ATOM 2504 C CA . PRO A 1 329 ? 15.479 5.916 -29.615 1.00 71.38 329 PRO A CA 1
ATOM 2505 C C . PRO A 1 329 ? 15.720 4.581 -30.333 1.00 71.38 329 PRO A C 1
ATOM 2507 O O . PRO A 1 329 ? 16.719 4.414 -31.041 1.00 71.38 329 PRO A O 1
ATOM 2510 N N . PHE A 1 330 ? 14.768 3.656 -30.197 1.00 69.50 330 PHE A N 1
ATOM 2511 C CA . PHE A 1 330 ? 14.758 2.317 -30.810 1.00 69.50 330 PHE A CA 1
ATOM 2512 C C . PHE A 1 330 ? 15.701 1.273 -30.190 1.00 69.50 330 PHE A C 1
ATOM 2514 O O . PHE A 1 330 ? 15.686 0.126 -30.647 1.00 69.50 330 PHE A O 1
ATOM 2521 N N . THR A 1 331 ? 16.500 1.614 -29.174 1.00 76.25 331 THR A N 1
ATOM 2522 C CA . THR A 1 331 ? 17.416 0.655 -28.528 1.00 76.25 331 THR A CA 1
ATOM 2523 C C . THR A 1 331 ? 16.889 0.038 -27.233 1.00 76.25 331 THR A C 1
ATOM 2525 O O . THR A 1 331 ? 17.448 -0.975 -26.816 1.00 76.25 331 THR A O 1
ATOM 2528 N N . ASP A 1 332 ? 15.767 0.515 -26.679 1.00 68.19 332 ASP A N 1
ATOM 2529 C CA . ASP A 1 332 ? 15.175 0.016 -25.414 1.00 68.19 332 ASP A CA 1
ATOM 2530 C C . ASP A 1 332 ? 14.700 -1.451 -25.482 1.00 68.19 332 ASP A C 1
ATOM 2532 O O . ASP A 1 332 ? 14.433 -2.099 -24.470 1.00 68.19 332 ASP A O 1
ATOM 2536 N N . ILE A 1 333 ? 14.636 -2.020 -26.693 1.00 73.81 333 ILE A N 1
ATOM 2537 C C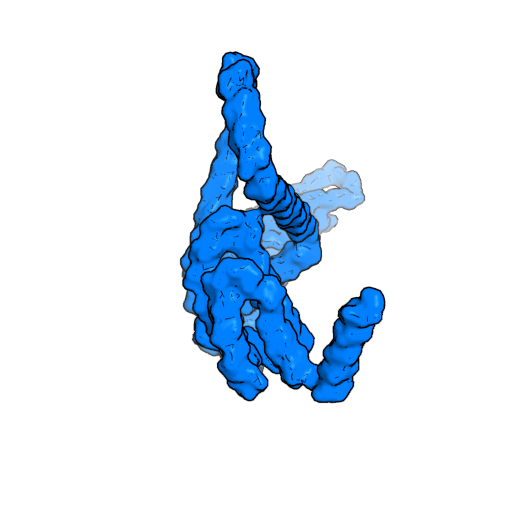A . ILE A 1 333 ? 14.301 -3.432 -26.941 1.00 73.81 333 ILE A CA 1
ATOM 2538 C C . ILE A 1 333 ? 15.365 -4.375 -26.351 1.00 73.81 333 ILE A C 1
ATOM 2540 O O . ILE A 1 333 ? 15.099 -5.563 -26.151 1.00 73.81 333 ILE A O 1
ATOM 2544 N N . ILE A 1 334 ? 16.580 -3.882 -26.098 1.00 83.38 334 ILE A N 1
ATOM 2545 C CA . ILE A 1 334 ? 17.675 -4.677 -25.545 1.00 83.38 334 ILE A CA 1
ATOM 2546 C C . ILE A 1 334 ? 17.433 -4.861 -24.034 1.00 83.38 334 ILE A C 1
ATOM 2548 O O . ILE A 1 334 ? 17.423 -3.888 -23.296 1.00 83.38 334 ILE A O 1
ATOM 2552 N N . PRO A 1 335 ? 17.254 -6.096 -23.526 1.00 89.12 335 PRO A N 1
ATOM 2553 C CA . PRO A 1 335 ? 16.971 -6.313 -22.109 1.00 89.12 335 PRO A CA 1
ATOM 2554 C C . PRO A 1 335 ? 18.277 -6.391 -21.299 1.00 89.12 335 PRO A C 1
ATOM 2556 O O . PRO A 1 335 ? 18.699 -7.478 -20.881 1.00 89.12 335 PRO A O 1
ATOM 2559 N N . THR A 1 336 ? 18.986 -5.269 -21.131 1.00 90.12 336 THR A N 1
ATOM 2560 C CA . THR A 1 336 ? 20.348 -5.266 -20.563 1.00 90.12 336 THR A CA 1
ATOM 2561 C C . THR A 1 336 ? 20.414 -5.779 -19.127 1.00 90.12 336 THR A C 1
ATOM 2563 O O . THR A 1 336 ? 21.357 -6.510 -18.798 1.00 90.12 336 THR A O 1
ATOM 2566 N N . ALA A 1 337 ? 19.443 -5.473 -18.260 1.00 90.88 337 ALA A N 1
ATOM 2567 C CA . ALA A 1 337 ? 19.466 -5.977 -16.887 1.00 90.88 337 ALA A CA 1
ATOM 2568 C C . ALA A 1 337 ? 19.305 -7.506 -16.856 1.00 90.88 337 ALA A C 1
ATOM 2570 O O . ALA A 1 337 ? 19.997 -8.201 -16.105 1.00 90.88 337 ALA A O 1
ATOM 2571 N N . THR A 1 338 ? 18.428 -8.050 -17.700 1.00 90.94 338 THR A N 1
ATOM 2572 C CA . THR A 1 338 ? 18.204 -9.495 -17.831 1.00 90.94 338 THR A CA 1
ATOM 2573 C C . THR A 1 338 ? 19.415 -10.195 -18.448 1.00 90.94 338 THR A C 1
ATOM 2575 O O . THR A 1 338 ? 19.803 -11.269 -17.984 1.00 90.94 338 THR A O 1
ATOM 2578 N N . LEU A 1 339 ? 20.085 -9.584 -19.430 1.00 90.06 339 LEU A N 1
ATOM 2579 C CA . LEU A 1 339 ? 21.335 -10.113 -19.990 1.00 90.06 339 LEU A CA 1
ATOM 2580 C C . LEU A 1 339 ? 22.461 -10.143 -18.949 1.00 90.06 339 LEU A C 1
ATOM 2582 O O . LEU A 1 339 ? 23.198 -11.130 -18.859 1.00 90.06 339 LEU A O 1
ATOM 2586 N N . ALA A 1 340 ? 22.572 -9.102 -18.121 1.00 90.69 340 ALA A N 1
ATOM 2587 C CA . ALA A 1 340 ? 23.521 -9.075 -17.013 1.00 90.69 340 ALA A CA 1
ATOM 2588 C C . ALA A 1 340 ? 23.226 -10.185 -15.988 1.00 90.69 340 ALA A C 1
ATOM 2590 O O . ALA A 1 340 ? 24.155 -10.852 -15.525 1.00 90.69 340 ALA A O 1
ATOM 2591 N N . TRP A 1 341 ? 21.944 -10.446 -15.700 1.00 92.62 341 TRP A N 1
ATOM 2592 C CA . TRP A 1 341 ? 21.524 -11.568 -14.859 1.00 92.62 341 TRP A CA 1
ATOM 2593 C C . TRP A 1 341 ? 21.947 -12.918 -15.435 1.00 92.62 341 TRP A C 1
ATOM 2595 O O . TRP A 1 341 ? 22.522 -13.741 -14.720 1.00 92.62 341 TRP A O 1
ATOM 2605 N N . MET A 1 342 ? 21.673 -13.140 -16.724 1.00 88.38 342 MET A N 1
ATOM 2606 C CA . MET A 1 342 ? 22.006 -14.381 -17.424 1.00 88.38 342 MET A CA 1
ATOM 2607 C C . MET A 1 342 ? 23.506 -14.648 -17.382 1.00 88.38 342 MET A C 1
ATOM 2609 O O . MET A 1 342 ? 23.916 -15.755 -17.052 1.00 88.38 342 MET A O 1
ATOM 2613 N N . LYS A 1 343 ? 24.328 -13.630 -17.651 1.00 87.06 343 LYS A N 1
ATOM 2614 C CA . LYS A 1 343 ? 25.790 -13.742 -17.594 1.00 87.06 343 LYS A CA 1
ATOM 2615 C C . LYS A 1 343 ? 26.303 -14.122 -16.199 1.00 87.06 343 LYS A C 1
ATOM 2617 O O . LYS A 1 343 ? 27.306 -14.817 -16.096 1.00 87.06 343 LYS A O 1
ATOM 2622 N N . GLU A 1 344 ? 25.660 -13.641 -15.139 1.00 88.56 344 GLU A N 1
ATOM 2623 C CA . GLU A 1 344 ? 26.066 -13.926 -13.758 1.00 88.56 344 GLU A CA 1
ATOM 2624 C C . GLU A 1 344 ? 25.616 -15.312 -13.270 1.00 88.56 344 GLU A C 1
ATOM 2626 O O . GLU A 1 344 ? 26.325 -15.931 -12.482 1.00 88.56 344 GLU A O 1
ATOM 2631 N N . ASN A 1 345 ? 24.449 -15.793 -13.713 1.00 86.81 345 ASN A N 1
ATOM 2632 C CA . ASN A 1 345 ? 23.802 -16.981 -13.141 1.00 86.81 345 ASN A CA 1
ATOM 2633 C C . ASN A 1 345 ? 23.830 -18.224 -14.041 1.00 86.81 345 ASN A C 1
ATOM 2635 O O . ASN A 1 345 ? 23.580 -19.320 -13.545 1.00 86.81 345 ASN A O 1
ATOM 2639 N N . LEU A 1 346 ? 24.111 -18.083 -15.338 1.00 82.81 346 LEU A N 1
ATOM 2640 C CA . LEU A 1 346 ? 24.272 -19.217 -16.250 1.00 82.81 346 LEU A CA 1
ATOM 2641 C C . LEU A 1 346 ? 25.747 -19.595 -16.370 1.00 82.81 346 LEU A C 1
ATOM 2643 O O . LEU A 1 346 ? 26.619 -18.730 -16.469 1.00 82.81 346 LEU A O 1
ATOM 2647 N N . SER A 1 347 ? 26.035 -20.896 -16.407 1.00 71.94 347 SER A N 1
ATOM 2648 C CA . SER A 1 347 ? 27.388 -21.372 -16.694 1.00 71.94 347 SER A CA 1
ATOM 2649 C C . SER A 1 347 ? 27.775 -21.085 -18.150 1.00 71.94 347 SER A C 1
ATOM 2651 O O . SER A 1 347 ? 26.922 -21.020 -19.040 1.00 71.94 347 SER A O 1
ATOM 2653 N N . SER A 1 348 ? 29.077 -20.959 -18.427 1.00 62.72 348 SER A N 1
ATOM 2654 C CA . SER A 1 348 ? 29.589 -20.754 -19.792 1.00 62.72 348 SER A CA 1
ATOM 2655 C C . SER A 1 348 ? 29.090 -21.828 -20.766 1.00 62.72 348 SER A C 1
ATOM 2657 O O . SER A 1 348 ? 28.662 -21.505 -21.869 1.00 62.72 348 SER A O 1
ATOM 2659 N N . GLY A 1 349 ? 29.021 -23.088 -20.324 1.00 62.09 349 GLY A N 1
ATOM 2660 C CA . GLY A 1 349 ? 28.503 -24.195 -21.131 1.00 62.09 349 GLY A CA 1
ATOM 2661 C C . GLY A 1 349 ? 26.992 -24.147 -21.407 1.00 62.09 349 GLY A C 1
ATOM 2662 O O . GLY A 1 349 ? 26.535 -24.733 -22.387 1.00 62.09 349 GLY A O 1
ATOM 2663 N N . GLU A 1 350 ? 26.194 -23.469 -20.580 1.00 72.25 350 GLU A N 1
ATOM 2664 C CA . GLU A 1 350 ? 24.760 -23.253 -20.831 1.00 72.25 350 GLU A CA 1
ATOM 2665 C C . GLU A 1 350 ? 24.524 -22.063 -21.763 1.00 72.25 350 GLU A C 1
ATOM 2667 O O . GLU A 1 350 ? 23.679 -22.142 -22.658 1.00 72.25 350 GLU A O 1
ATOM 2672 N N . LEU A 1 351 ? 25.317 -20.999 -21.613 1.00 67.12 351 LEU A N 1
ATOM 2673 C CA . LEU A 1 351 ? 25.339 -19.871 -22.544 1.00 67.12 351 LEU A CA 1
ATOM 2674 C C . LEU A 1 351 ? 25.746 -20.328 -23.947 1.00 67.12 351 LEU A C 1
ATOM 2676 O O . LEU A 1 351 ? 25.069 -19.985 -24.912 1.00 67.12 351 LEU A O 1
ATOM 2680 N N . ASP A 1 352 ? 26.769 -21.175 -24.064 1.00 68.44 352 ASP A N 1
ATOM 2681 C CA . ASP A 1 352 ? 27.206 -21.730 -25.348 1.00 68.44 352 ASP A CA 1
ATOM 2682 C C . ASP A 1 352 ? 26.111 -22.571 -26.017 1.00 68.44 352 ASP A C 1
ATOM 2684 O O . ASP A 1 352 ? 25.928 -22.498 -27.232 1.00 68.44 352 ASP A O 1
ATOM 2688 N N . LYS A 1 353 ? 25.317 -23.320 -25.239 1.00 71.38 353 LYS A N 1
ATOM 2689 C CA . LYS A 1 353 ? 24.150 -24.053 -25.758 1.00 71.38 353 LYS A CA 1
ATOM 2690 C C . LYS A 1 353 ? 23.048 -23.109 -26.244 1.00 71.38 353 LYS A C 1
ATOM 2692 O O . LYS A 1 353 ? 22.477 -23.356 -27.302 1.00 71.38 353 LYS A O 1
ATOM 2697 N N . LEU A 1 354 ? 22.762 -22.025 -25.524 1.00 68.31 354 LEU A N 1
ATOM 2698 C CA . LEU A 1 354 ? 21.780 -21.013 -25.943 1.00 68.31 354 LEU A CA 1
ATOM 2699 C C . LEU A 1 354 ? 22.235 -20.256 -27.202 1.00 68.31 354 LEU A C 1
ATOM 2701 O O . LEU A 1 354 ? 21.451 -20.059 -28.136 1.00 68.31 354 LEU A O 1
ATOM 2705 N N . PHE A 1 355 ? 23.516 -19.892 -27.282 1.00 69.81 355 PHE A N 1
ATOM 2706 C CA . PHE A 1 355 ? 24.096 -19.295 -28.485 1.00 69.81 355 PHE A CA 1
ATOM 2707 C C . PHE A 1 355 ? 24.131 -20.283 -29.656 1.00 69.81 355 PHE A C 1
ATOM 2709 O O . PHE A 1 355 ? 23.856 -19.898 -30.791 1.00 69.81 355 PHE A O 1
ATOM 2716 N N . ALA A 1 356 ? 24.388 -21.568 -29.409 1.00 69.00 356 ALA A N 1
ATOM 2717 C CA . ALA A 1 356 ? 24.293 -22.596 -30.440 1.00 69.00 356 ALA A CA 1
ATOM 2718 C C . ALA A 1 356 ? 22.853 -22.743 -30.964 1.00 69.00 356 ALA A C 1
ATOM 2720 O O . ALA A 1 356 ? 22.650 -22.764 -32.177 1.00 69.00 356 ALA A O 1
ATOM 2721 N N . LEU A 1 357 ? 21.848 -22.764 -30.081 1.00 68.00 357 LEU A N 1
ATOM 2722 C CA . LEU A 1 357 ? 20.431 -22.855 -30.458 1.00 68.00 357 LEU A CA 1
ATOM 2723 C C . LEU A 1 357 ? 19.968 -21.661 -31.305 1.00 68.00 357 LEU A C 1
ATOM 2725 O O . LEU A 1 357 ? 19.255 -21.841 -32.292 1.00 68.00 357 LEU A O 1
ATOM 2729 N N . THR A 1 358 ? 20.416 -20.449 -30.976 1.00 64.25 358 THR A N 1
ATOM 2730 C CA . THR A 1 358 ? 20.117 -19.251 -31.782 1.00 64.25 358 THR A CA 1
ATOM 2731 C C . THR A 1 358 ? 20.849 -19.249 -33.128 1.00 64.25 358 THR A C 1
ATOM 2733 O O . THR A 1 358 ? 20.296 -18.781 -34.123 1.00 64.25 358 THR A O 1
ATOM 2736 N N . LYS A 1 359 ? 22.054 -19.832 -33.207 1.00 56.09 359 LYS A N 1
ATOM 2737 C CA . LYS A 1 359 ? 22.810 -19.971 -34.463 1.00 56.09 359 LYS A CA 1
ATOM 2738 C C . LYS A 1 359 ? 22.172 -20.979 -35.425 1.00 56.09 359 LYS A C 1
ATOM 2740 O O . LYS A 1 359 ? 22.117 -20.704 -36.620 1.00 56.09 359 LYS A O 1
ATOM 2745 N N . PHE A 1 360 ? 21.625 -22.085 -34.912 1.00 51.69 360 PHE A N 1
ATOM 2746 C CA . PHE A 1 360 ? 20.884 -23.065 -35.719 1.00 51.69 360 PHE A CA 1
ATOM 2747 C C . PHE A 1 360 ? 19.577 -22.503 -36.292 1.00 51.69 360 PHE A C 1
ATOM 2749 O O . PHE A 1 360 ? 19.190 -22.873 -37.395 1.00 51.69 360 PHE A O 1
ATOM 2756 N N . HIS A 1 361 ? 18.928 -21.559 -35.604 1.00 46.75 361 HIS A N 1
ATOM 2757 C CA . HIS A 1 361 ? 17.702 -20.931 -36.106 1.00 46.75 361 HIS A CA 1
ATOM 2758 C C . HIS A 1 361 ? 17.947 -19.914 -37.235 1.00 46.75 361 HIS A C 1
ATOM 2760 O O . HIS A 1 361 ? 17.022 -19.563 -37.957 1.00 46.75 361 HIS A O 1
ATOM 2766 N N . LYS A 1 362 ? 19.190 -19.444 -37.416 1.00 44.66 362 LYS A N 1
ATOM 2767 C CA . LYS A 1 362 ? 19.568 -18.496 -38.481 1.00 44.66 362 LYS A CA 1
ATOM 2768 C C . LYS A 1 362 ? 20.024 -19.183 -39.780 1.00 44.66 362 LYS A C 1
ATOM 2770 O O . LYS A 1 362 ? 20.361 -18.490 -40.736 1.00 44.66 362 LYS A O 1
ATOM 2775 N N . GLN A 1 363 ? 20.081 -20.518 -39.799 1.00 45.38 363 GLN A N 1
ATOM 2776 C CA . GLN A 1 363 ? 20.490 -21.343 -40.946 1.00 45.38 363 GLN A CA 1
ATOM 2777 C C . GLN A 1 363 ? 19.370 -22.257 -41.484 1.00 45.38 363 GLN A C 1
ATOM 2779 O O . GLN A 1 363 ? 19.660 -23.108 -42.324 1.00 45.38 363 GLN A O 1
ATOM 2784 N N . ALA A 1 364 ? 18.124 -22.091 -41.024 1.00 40.31 364 ALA A N 1
ATOM 2785 C CA . ALA A 1 364 ? 16.952 -22.825 -41.510 1.00 40.31 364 ALA A CA 1
ATOM 2786 C C . ALA A 1 364 ? 16.074 -21.957 -42.417 1.00 40.31 364 ALA A C 1
ATOM 2788 O O . ALA A 1 364 ? 15.899 -20.762 -42.081 1.00 40.31 364 ALA A O 1
#

Foldseek 3Di:
DKKWFAAKDKDKAFDDPDDDPDDDDDQPFRWKFKDQQPNPDDPDGHTPGDMDDDDLVQCPDPPDDRLQQGWMKIFTDRDPDTFDIDIDRNLQSDDLDQKDKRWDWDWTQDPNGTIIMIMIIIMGHPFAWPPVLVVVVVVVVVVVVVVVVCVVCVVVVVVVCVVVVVVVVCVCVVCVVVVVVVCVVCCVVCVVVVVLVVVLVVVLVVVVVVVVVVVVCLVPDPVNVVVVVCLSSDLNNVLVTTPPHNCVVCVPPVNVVVVVLCVCQVDLVSLLVLLCVLLVVLVVLSSDPPVSLVVLVVSLQVSLVSLCSSQCPQCVCLSVVSSVQSNDPPSSNDSSSNVSSCSVPPDPVVVVVVVVVVVVVVVD

Radius of gyration: 31.8 Å; chains: 1; bounding box: 77×45×93 Å

Secondary structure (DSSP, 8-state):
-EEEEEEEEEEEEE--SS--SS-PPPP---EEEEE-TT-TT---PEESSEEEE--SGGG--TTS--GGGSEEEEEEEETTEEEEEEEEEGGGGS-SSSEEEEEEEEEEEETTEEEEEEEEEEEEE--EE-HHHHHHHHHHHHHHHHHHHHHHHHHHHHHHHHHHHHHHHHHHHHHHHHHHHHHHHHHHHSHHHHHHHHHHHHHHHHHHHHHHHHHHHHHH-HHHHHHHHHHHHSHHHHHHHEES-TTGGGGSHHHHHHHHHHHHHT-HHHHHHHHHHHHHHHHGGGGSTTHHHHHHHHHHHHHHHHHHHHHTTT-TTHHHHHHHHHHSTT-TTS-HHHHHHHHHHS-HHHHHHHHHHHHHHT--

Sequence (364 aa):
MELLLEKAEVLWLAKPSKKQVVTPRAPQATQLTVLPPYAEKQDEGAPLPCNISISAEELTTKNKVSLLDQYVTFKLLEGEELVATHARKLRDCIPVLTEGSIHWTQPVLHKDVLWDVGIHVYVKTNRRPRALVSHALALKNGASSVARQLALHKNKAVIGLLPAVAGCVVGIIGTSPVWLPLTLLVGVMGFPVWIVVGVAMALVTLFSTISAVVTVKLARSERVKGACQHFLTSQQGQLLLFEGMPGEESLSTSALSARAKEFVLENPSRKLVASLAIDFLGNATFVVPGLGEMADVLWAPVSAKMVDTLYKESSPHAKYVAFLEELLPFTDIIPTATLAWMKENLSSGELDKLFALTKFHKQA

pLDDT: mean 74.04, std 11.51, range [40.31, 93.06]